Protein AF-A0A914KIG4-F1 (afdb_monomer_lite)

Organism: Meloidogyne incognita (NCBI:txid6306)

Sequence (371 aa):
MRTQLSLLLRLSSNTIESEQKLKYYAELLDKANFLVVSADNKLEYQDFVCEFIKIWAEYFNQHRGNTQEKKCFTFIEHLYSKLTEWIEGHSDSPLILLFANISKNFEKIPIDLDDQFSLGIAESCINAYFKKTNSISHNWNEISKCVQLSKHQADFLFVVPNPRFLVLYGYLEQNKFRTEETALLARLKRLSHFLLNIKPKSVTKSEPSFILCVREWQRICISLFTLPNPSLVLFYNYFDEYISWLHRVYTEESVSGGILSLVTNRLARRQLFSTRLKLITNIIHLFISQNLTSSNNKQLPRIQRGQHVFNNKLISFRELQNNKAYSEFNFVFAEAEQYFVNSSNFCLTDADSLYQLLIEKLYPEENCLKK

pLDDT: mean 85.42, std 12.02, range [42.12, 98.31]

InterPro domains:
  IPR059021 Epg5-like, C-terminal TPR repeats [PF26106] (121-370)

Foldseek 3Di:
DLVLLVVLLPDDDDPVSLVVSLVSLLVVVVVLQVVLVPDPDNVVCLVVLLSLQVSLQVQLVVCPPHPCNVVSLVSVVSSLVSLLVSLQVCLVGPVLLSLLQLCSSCVPHPPVNSQPRSLVSNLSSLQSPLVDPPQPPDDLLSSLVSNDDDPVNLVSQLPDLQHSLQSNLSPLSVCVVPLDPVSLLVVLVSLLVSLLPRFLVNCVVPVLSNLSSLLSNLVSLLSLLVDPDHPLVSSCVSVVSSLVVLVCLLVVPDSPPDPVVVVVCVVVVDRSHDLLSSVLSVLLSLLQVQQDDDPPDSDRTFPDAQDDGPRQCLVVLVVVLPDPSCVVVNVLSVVSNCCRVVVSRDHSNCSSVNSLSSSCSSCVVRSNSND

Structure (mmCIF, N/CA/C/O backbone):
data_AF-A0A914KIG4-F1
#
_entry.id   AF-A0A914KIG4-F1
#
loop_
_atom_site.group_PDB
_atom_site.id
_atom_site.type_symbol
_atom_site.label_atom_id
_atom_site.label_alt_id
_atom_site.label_comp_id
_atom_site.label_asym_id
_atom_site.label_entity_id
_atom_site.label_seq_id
_atom_site.pdbx_PDB_ins_code
_atom_site.Cartn_x
_atom_site.Cartn_y
_atom_site.Cartn_z
_atom_site.occupancy
_atom_site.B_iso_or_equiv
_atom_site.auth_seq_id
_atom_site.auth_comp_id
_atom_site.auth_asym_id
_atom_site.auth_atom_id
_atom_site.pdbx_PDB_model_num
ATOM 1 N N . MET A 1 1 ? -29.454 -2.567 19.479 1.00 72.88 1 MET A N 1
ATOM 2 C CA . MET A 1 1 ? -28.007 -2.287 19.608 1.00 72.88 1 MET A CA 1
ATOM 3 C C . MET A 1 1 ? -27.699 -1.009 20.379 1.00 72.88 1 MET A C 1
ATOM 5 O O . MET A 1 1 ? -27.050 -1.128 21.404 1.00 72.88 1 MET A O 1
ATOM 9 N N . ARG A 1 2 ? -28.195 0.176 19.982 1.00 72.50 2 ARG A N 1
ATOM 10 C CA . ARG A 1 2 ? -27.977 1.440 20.729 1.00 72.50 2 ARG A CA 1
ATOM 11 C C . ARG A 1 2 ? -28.192 1.327 22.238 1.00 72.50 2 ARG A C 1
ATOM 13 O O . ARG A 1 2 ? -27.332 1.724 23.007 1.00 72.50 2 ARG A O 1
ATOM 20 N N . THR A 1 3 ? -29.291 0.707 22.667 1.00 75.19 3 THR A N 1
ATOM 21 C CA . THR A 1 3 ? -29.566 0.486 24.094 1.00 75.19 3 THR A CA 1
ATOM 22 C C . THR A 1 3 ? -28.494 -0.377 24.766 1.00 75.19 3 THR A C 1
ATOM 24 O O . THR A 1 3 ? -28.032 -0.036 25.846 1.00 75.19 3 THR A O 1
ATOM 27 N N . GLN A 1 4 ? -28.039 -1.452 24.118 1.00 77.31 4 GLN A N 1
ATOM 28 C CA . GLN A 1 4 ? -26.989 -2.335 24.645 1.00 77.31 4 GLN A CA 1
ATOM 29 C C . GLN A 1 4 ? -25.635 -1.623 24.729 1.00 77.31 4 GLN A C 1
ATOM 31 O O . GLN A 1 4 ? -24.968 -1.689 25.755 1.00 77.31 4 GLN A O 1
ATOM 36 N N . LEU A 1 5 ? -25.275 -0.869 23.691 1.00 77.38 5 LEU A N 1
ATOM 37 C CA . LEU A 1 5 ? -24.086 -0.022 23.690 1.00 77.38 5 LEU A CA 1
ATOM 38 C C . LEU A 1 5 ? -24.177 1.045 24.797 1.00 77.38 5 LEU A C 1
ATOM 40 O O . LEU A 1 5 ? -23.257 1.192 25.590 1.00 77.38 5 LEU A O 1
ATOM 44 N N . SER A 1 6 ? -25.319 1.712 24.970 1.00 74.25 6 SER A N 1
ATOM 45 C CA . SER A 1 6 ? -25.490 2.691 26.053 1.00 74.25 6 SER A CA 1
ATOM 46 C C . SER A 1 6 ? -25.370 2.076 27.457 1.00 74.25 6 SER A C 1
ATOM 48 O O . SER A 1 6 ? -24.900 2.740 28.378 1.00 74.25 6 SER A O 1
ATOM 50 N N . LEU A 1 7 ? -25.750 0.802 27.632 1.00 71.50 7 LEU A N 1
ATOM 51 C CA . LEU A 1 7 ? -25.577 0.077 28.896 1.00 71.50 7 LEU A CA 1
ATOM 52 C C . LEU A 1 7 ? -24.100 -0.200 29.198 1.00 71.50 7 LEU A C 1
ATOM 54 O O . LEU A 1 7 ? -23.708 -0.136 30.361 1.00 71.50 7 LEU A O 1
ATOM 58 N N . LEU A 1 8 ? -23.272 -0.418 28.169 1.00 75.75 8 LEU A N 1
ATOM 59 C CA . LEU A 1 8 ? -21.822 -0.573 28.318 1.00 75.75 8 LEU A CA 1
ATOM 60 C C . LEU A 1 8 ? -21.182 0.661 28.979 1.00 75.75 8 LEU A C 1
ATOM 62 O O . LEU A 1 8 ? -20.288 0.509 29.812 1.00 75.75 8 LEU A O 1
ATOM 66 N N . LEU A 1 9 ? -21.671 1.870 28.678 1.00 69.75 9 LEU A N 1
ATOM 67 C CA . LEU A 1 9 ? -21.156 3.116 29.266 1.00 69.75 9 LEU A CA 1
ATOM 68 C C . LEU A 1 9 ? -21.681 3.421 30.677 1.00 69.75 9 LEU A C 1
ATOM 70 O O . LEU A 1 9 ? -21.078 4.228 31.378 1.00 69.75 9 LEU A O 1
ATOM 74 N N . ARG A 1 10 ? -22.791 2.806 31.109 1.00 66.94 10 ARG A N 1
ATOM 75 C CA . ARG A 1 10 ? -23.469 3.144 32.379 1.00 66.94 10 ARG A CA 1
ATOM 76 C C . ARG A 1 10 ? -22.900 2.454 33.621 1.00 66.94 10 ARG A C 1
ATOM 78 O O . ARG A 1 10 ? -23.219 2.870 34.729 1.00 66.94 10 ARG A O 1
ATOM 85 N N . LEU A 1 11 ? -22.095 1.406 33.464 1.00 51.78 11 LEU A N 1
ATOM 86 C CA . LEU A 1 11 ? -21.503 0.676 34.594 1.00 51.78 11 LEU A CA 1
ATOM 87 C C . LEU A 1 11 ? -20.299 1.457 35.167 1.00 51.78 11 LEU A C 1
ATOM 89 O O . LEU A 1 11 ? -19.653 2.202 34.433 1.00 51.78 11 LEU A O 1
ATOM 93 N N . SER A 1 12 ? -20.004 1.347 36.464 1.00 52.78 12 SER A N 1
ATOM 94 C CA . SER A 1 12 ? -1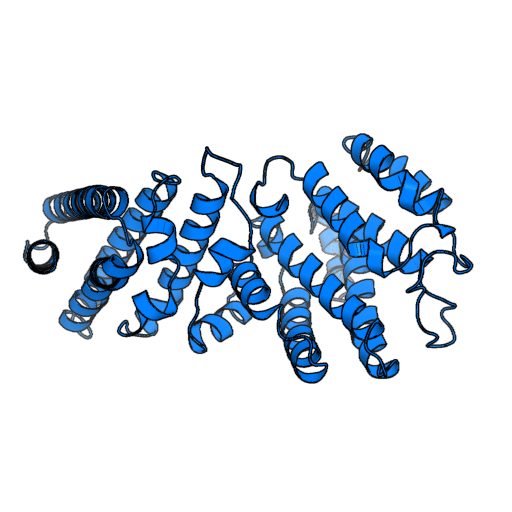9.025 2.189 37.178 1.00 52.78 12 SER A CA 1
ATOM 95 C C . SER A 1 12 ? -17.543 1.912 36.832 1.00 52.78 12 SER A C 1
ATOM 97 O O . SER A 1 12 ? -17.216 1.187 35.888 1.00 52.78 12 SER A O 1
ATOM 99 N N . SER A 1 13 ? -16.638 2.638 37.502 1.00 53.19 13 SER A N 1
ATOM 100 C CA . SER A 1 13 ? -15.233 2.882 37.139 1.00 53.19 13 SER A CA 1
ATOM 101 C C . SER A 1 13 ? -14.202 1.978 37.836 1.00 53.19 13 SER A C 1
ATOM 103 O O . SER A 1 13 ? -13.051 2.397 37.996 1.00 53.19 13 SER A O 1
ATOM 105 N N . ASN A 1 14 ? -14.576 0.778 38.287 1.00 56.28 14 ASN A N 1
ATOM 106 C CA . ASN A 1 14 ? -13.614 -0.157 38.887 1.00 56.28 14 ASN A CA 1
ATOM 107 C C . ASN A 1 14 ? -12.957 -1.046 37.811 1.00 56.28 14 ASN A C 1
ATOM 109 O O . ASN A 1 14 ? -13.555 -1.345 36.782 1.00 56.28 14 ASN A O 1
ATOM 113 N N . THR A 1 15 ? -11.714 -1.488 38.027 1.00 55.59 15 THR A N 1
ATOM 114 C CA . THR A 1 15 ? -10.928 -2.273 37.045 1.00 55.59 15 THR A CA 1
ATOM 115 C C . THR A 1 15 ? -11.610 -3.574 36.614 1.00 55.59 15 THR A C 1
ATOM 117 O O . THR A 1 15 ? -11.624 -3.887 35.427 1.00 55.59 15 THR A O 1
ATOM 120 N N . ILE A 1 16 ? -12.243 -4.279 37.555 1.00 55.78 16 ILE A N 1
ATOM 121 C CA . ILE A 1 16 ? -13.019 -5.504 37.293 1.00 55.78 16 ILE A CA 1
ATOM 122 C C . ILE A 1 16 ? -14.227 -5.216 36.378 1.00 55.78 16 ILE A C 1
ATOM 124 O O . ILE A 1 16 ? -14.582 -6.033 35.532 1.00 55.78 16 ILE A O 1
ATOM 128 N N . GLU A 1 17 ? -14.832 -4.029 36.484 1.00 68.31 17 GLU A N 1
ATOM 129 C CA . GLU A 1 17 ? -15.963 -3.616 35.641 1.00 68.31 17 GLU A CA 1
ATOM 130 C C . GLU A 1 17 ? -15.503 -3.222 34.230 1.00 68.31 17 GLU A C 1
ATOM 132 O O . GLU A 1 17 ? -16.221 -3.451 33.258 1.00 68.31 17 GLU A O 1
ATOM 137 N N . SER A 1 18 ? -14.286 -2.686 34.088 1.00 74.44 18 SER A N 1
ATOM 138 C CA . SER A 1 18 ? -13.694 -2.376 32.782 1.00 74.44 18 SER A CA 1
ATOM 139 C C . SER A 1 18 ? -13.460 -3.632 31.940 1.00 74.44 18 SER A C 1
ATOM 141 O O . SER A 1 18 ? -13.830 -3.646 30.770 1.00 74.44 18 SER A O 1
ATOM 143 N N . GLU A 1 19 ? -12.920 -4.711 32.513 1.00 81.50 19 GLU A N 1
ATOM 144 C CA . GLU A 1 19 ? -12.740 -5.976 31.780 1.00 81.50 19 GLU A CA 1
ATOM 145 C C . GLU A 1 19 ? -14.076 -6.594 31.352 1.00 81.50 19 GLU A C 1
ATOM 147 O O . GLU A 1 19 ? -14.221 -7.047 30.214 1.00 81.50 19 GLU A O 1
ATOM 152 N N . GLN A 1 20 ? -15.085 -6.555 32.227 1.00 83.69 20 GLN A N 1
ATOM 153 C CA . GLN A 1 20 ? -16.432 -7.025 31.898 1.00 83.69 20 GLN A CA 1
ATOM 154 C C . GLN A 1 20 ? -17.062 -6.213 30.760 1.00 83.69 20 GLN A C 1
ATOM 156 O O . GLN A 1 20 ? -17.662 -6.797 29.858 1.00 83.69 20 GLN A O 1
ATOM 161 N N . LYS A 1 21 ? -16.879 -4.885 30.742 1.00 84.62 21 LYS A N 1
ATOM 162 C CA . LYS A 1 21 ? -17.325 -4.026 29.631 1.00 84.62 21 LYS A CA 1
ATOM 163 C C . LYS A 1 21 ? -16.637 -4.378 28.317 1.00 84.62 21 LYS A C 1
ATOM 165 O O . LYS A 1 21 ? -17.305 -4.445 27.290 1.00 84.62 21 LYS A O 1
ATOM 170 N N . LEU A 1 22 ? -15.325 -4.618 28.340 1.00 88.69 22 LEU A N 1
ATOM 171 C CA . LEU A 1 22 ? -14.566 -5.011 27.149 1.00 88.69 22 LEU A CA 1
ATOM 172 C C . LEU A 1 22 ? -15.013 -6.379 26.619 1.00 88.69 22 LEU A C 1
ATOM 174 O O . LEU A 1 22 ? -15.147 -6.555 25.410 1.00 88.69 22 LEU A O 1
ATOM 178 N N . LYS A 1 23 ? -15.303 -7.333 27.511 1.00 89.00 23 LYS A N 1
ATOM 179 C CA . LYS A 1 23 ? -15.881 -8.627 27.126 1.00 89.00 23 LYS A CA 1
ATOM 180 C C . LYS A 1 23 ? -17.268 -8.455 26.507 1.00 89.00 23 LYS A C 1
ATOM 182 O O . LYS A 1 23 ? -17.531 -8.997 25.440 1.00 89.00 23 LYS A O 1
ATOM 187 N N . TYR A 1 24 ? -18.126 -7.648 27.129 1.00 89.06 24 TYR A N 1
ATOM 188 C CA . TYR A 1 24 ? -19.457 -7.357 26.602 1.00 89.06 24 TYR A CA 1
ATOM 189 C C . TYR A 1 24 ? -19.403 -6.659 25.234 1.00 89.06 24 TYR A C 1
ATOM 191 O O . TYR A 1 24 ? -20.205 -6.964 24.356 1.00 89.06 24 TYR A O 1
ATOM 199 N N . TYR A 1 25 ? -18.432 -5.766 25.016 1.00 91.19 25 TYR A N 1
ATOM 200 C CA . TYR A 1 25 ? -18.186 -5.146 23.712 1.00 91.19 25 TYR A CA 1
ATOM 201 C C . TYR A 1 25 ? -17.903 -6.191 22.625 1.00 91.19 25 TYR A C 1
ATOM 203 O O . TYR A 1 25 ? -18.531 -6.158 21.568 1.00 91.19 25 TYR A O 1
ATOM 211 N N . ALA A 1 26 ? -17.013 -7.148 22.904 1.00 92.12 26 ALA A N 1
ATOM 212 C CA . ALA A 1 26 ? -16.704 -8.241 21.984 1.00 92.12 26 ALA A CA 1
ATOM 213 C C . ALA A 1 26 ? -17.934 -9.126 21.707 1.00 92.12 26 ALA A C 1
ATOM 215 O O . ALA A 1 26 ? -18.239 -9.409 20.553 1.00 92.12 26 ALA A O 1
ATOM 216 N N . GLU A 1 27 ? -18.720 -9.463 22.735 1.00 92.12 27 GLU A N 1
ATOM 217 C CA . GLU A 1 27 ? -19.971 -10.218 22.562 1.00 92.12 27 GLU A CA 1
ATOM 218 C C . GLU A 1 27 ? -20.997 -9.474 21.686 1.00 92.12 27 GLU A C 1
ATOM 220 O O . GLU A 1 27 ? -21.787 -10.094 20.969 1.00 92.12 27 GLU A O 1
ATOM 225 N N . LEU A 1 28 ? -21.026 -8.137 21.743 1.00 91.75 28 LEU A N 1
ATOM 226 C CA . LEU A 1 28 ? -21.862 -7.334 20.852 1.00 91.75 28 LEU A CA 1
ATOM 227 C C . LEU A 1 28 ? -21.353 -7.369 19.408 1.00 91.75 28 LEU A C 1
ATOM 229 O O . LEU A 1 28 ? -22.188 -7.426 18.503 1.00 91.75 28 LEU A O 1
ATOM 233 N N . LEU A 1 29 ? -20.034 -7.376 19.186 1.00 93.94 29 LEU A N 1
ATOM 234 C CA . LEU A 1 29 ? -19.439 -7.553 17.855 1.00 93.94 29 LEU A CA 1
ATOM 235 C C . LEU A 1 29 ? -19.777 -8.932 17.266 1.00 93.94 29 LEU A C 1
ATOM 237 O O . LEU A 1 29 ? -20.158 -9.020 16.100 1.00 93.94 29 LEU A O 1
ATOM 241 N N . ASP A 1 30 ? -19.758 -9.994 18.072 1.00 93.62 30 ASP A N 1
ATOM 242 C CA . ASP A 1 30 ? -20.150 -11.338 17.623 1.00 93.62 30 ASP A CA 1
ATOM 243 C C . ASP A 1 30 ? -21.629 -11.402 17.224 1.00 93.62 30 ASP A C 1
ATOM 245 O O . ASP A 1 30 ? -21.987 -11.927 16.165 1.00 93.62 30 ASP A O 1
ATOM 249 N N . LYS A 1 31 ? -22.508 -10.801 18.036 1.00 91.31 31 LYS A N 1
ATOM 250 C CA . LYS A 1 31 ? -23.942 -10.686 17.717 1.00 91.31 31 LYS A CA 1
ATOM 251 C C . LYS A 1 31 ? -24.172 -9.865 16.453 1.00 91.31 31 LYS A C 1
ATOM 253 O O . LYS A 1 31 ? -25.006 -10.227 15.627 1.00 91.31 31 LYS A O 1
ATOM 258 N N . ALA A 1 32 ? -23.438 -8.766 16.300 1.00 91.12 32 ALA A N 1
ATOM 259 C CA . ALA A 1 32 ? -23.443 -7.950 15.096 1.00 91.12 32 ALA A CA 1
ATOM 260 C C . ALA A 1 32 ? -23.049 -8.769 13.865 1.00 91.12 32 ALA A C 1
ATOM 262 O O . ALA A 1 32 ? -23.746 -8.734 12.853 1.00 91.12 32 ALA A O 1
ATOM 263 N N . ASN A 1 33 ? -21.974 -9.547 13.973 1.00 92.75 33 ASN A N 1
ATOM 264 C CA . ASN A 1 33 ? -21.487 -10.380 12.888 1.00 92.75 33 ASN A CA 1
ATOM 265 C C . ASN A 1 33 ? -22.532 -11.415 12.474 1.00 92.75 33 ASN A C 1
ATOM 267 O O . ASN A 1 33 ? -22.845 -11.523 11.293 1.00 92.75 33 ASN A O 1
ATOM 271 N N . PHE A 1 34 ? -23.131 -12.108 13.443 1.00 91.06 34 PHE A N 1
ATOM 272 C CA . PHE A 1 34 ? -24.188 -13.083 13.188 1.00 91.06 34 PHE A CA 1
ATOM 273 C C . PHE A 1 34 ? -25.366 -12.486 12.398 1.00 91.06 34 PHE A C 1
ATOM 275 O O . PHE A 1 34 ? -25.849 -13.093 11.439 1.00 91.06 34 PHE A O 1
ATOM 282 N N . LEU A 1 35 ? -25.795 -11.271 12.757 1.00 89.38 35 LEU A N 1
ATOM 283 C CA . LEU A 1 35 ? -26.874 -10.571 12.057 1.00 89.38 35 LEU A CA 1
ATOM 284 C C . LEU A 1 35 ? -26.491 -10.212 10.616 1.00 89.38 35 LEU A C 1
ATOM 286 O O . LEU A 1 35 ? -27.280 -10.451 9.708 1.00 89.38 35 LEU A O 1
ATOM 290 N N . VAL A 1 36 ? -25.286 -9.678 10.393 1.00 90.56 36 VAL A N 1
ATOM 291 C CA . VAL A 1 36 ? -24.843 -9.251 9.052 1.00 90.56 36 VAL A CA 1
ATOM 292 C C . VAL A 1 36 ? -24.522 -10.433 8.141 1.00 90.56 36 VAL A C 1
ATOM 294 O O . VAL A 1 36 ? -24.770 -10.367 6.939 1.00 90.56 36 VAL A O 1
ATOM 297 N N . VAL A 1 37 ? -23.999 -11.532 8.689 1.00 89.94 37 VAL A N 1
ATOM 298 C CA . VAL A 1 37 ? -23.795 -12.783 7.941 1.00 89.94 37 VAL A CA 1
ATOM 299 C C . VAL A 1 37 ? -25.122 -13.318 7.407 1.00 89.94 37 VAL A C 1
ATOM 301 O O . VAL A 1 37 ? -25.172 -13.782 6.271 1.00 89.94 37 VAL A O 1
ATOM 304 N N . SER A 1 38 ? -26.188 -13.200 8.198 1.00 87.62 38 SER A N 1
ATOM 305 C CA . SER A 1 38 ? -27.524 -13.696 7.854 1.00 87.62 38 SER A CA 1
ATOM 306 C C . SER A 1 38 ? -28.318 -12.753 6.939 1.00 87.62 38 SER A C 1
ATOM 308 O O . SER A 1 38 ? -29.441 -13.080 6.568 1.00 87.62 38 SER A O 1
ATOM 310 N N . ALA A 1 39 ? -27.775 -11.580 6.605 1.00 88.25 39 ALA A N 1
ATOM 311 C CA . ALA A 1 39 ? -28.477 -10.557 5.843 1.00 88.25 39 ALA A CA 1
ATOM 312 C C . ALA A 1 39 ? -28.242 -10.664 4.330 1.00 88.25 39 ALA A C 1
ATOM 314 O O . ALA A 1 39 ? -27.099 -10.780 3.864 1.00 88.25 39 ALA A O 1
ATOM 315 N N . ASP A 1 40 ? -29.325 -10.492 3.569 1.00 84.38 40 ASP A N 1
ATOM 316 C CA . ASP A 1 40 ? -29.290 -10.413 2.106 1.00 84.38 40 ASP A CA 1
ATOM 317 C C . ASP A 1 40 ? -28.540 -9.156 1.636 1.00 84.38 40 ASP A C 1
ATOM 319 O O . ASP A 1 40 ? -27.631 -9.235 0.805 1.00 84.38 40 ASP A O 1
ATOM 323 N N . ASN A 1 41 ? -28.845 -7.996 2.231 1.00 86.06 41 ASN A N 1
ATOM 324 C CA . ASN A 1 41 ? -28.179 -6.727 1.944 1.00 86.06 41 ASN A CA 1
ATOM 325 C C . ASN A 1 41 ? -27.329 -6.241 3.127 1.00 86.06 41 ASN A C 1
ATOM 327 O O . ASN A 1 41 ? -27.796 -5.569 4.045 1.00 86.06 41 ASN A O 1
ATOM 331 N N . LYS A 1 42 ? -26.028 -6.529 3.073 1.00 86.75 42 LYS A N 1
ATOM 332 C CA . LYS A 1 42 ? -25.071 -6.176 4.136 1.00 86.75 42 LYS A CA 1
ATOM 333 C C . LYS A 1 42 ? -24.925 -4.663 4.342 1.00 86.75 42 LYS A C 1
ATOM 335 O O . LYS A 1 42 ? -24.625 -4.233 5.452 1.00 86.75 42 LYS A O 1
ATOM 340 N N . LEU A 1 43 ? -25.143 -3.850 3.304 1.00 83.25 43 LEU A N 1
ATOM 341 C CA . LEU A 1 43 ? -24.958 -2.394 3.371 1.00 83.25 43 LEU A CA 1
ATOM 342 C C . LEU A 1 43 ? -25.994 -1.698 4.264 1.00 83.25 43 LEU A C 1
ATOM 344 O O . LEU A 1 43 ? -25.705 -0.632 4.808 1.00 83.25 43 LEU A O 1
ATOM 348 N N . GLU A 1 44 ? -27.161 -2.309 4.483 1.00 85.38 44 GLU A N 1
ATOM 349 C CA . GLU A 1 44 ? -28.186 -1.794 5.408 1.00 85.38 44 GLU A CA 1
ATOM 350 C C . GLU A 1 44 ? -27.688 -1.745 6.859 1.00 85.38 44 GLU A C 1
ATOM 352 O O . GLU A 1 44 ? -28.162 -0.947 7.667 1.00 85.38 44 GLU A O 1
ATOM 357 N N . TYR A 1 45 ? -26.658 -2.529 7.179 1.00 87.81 45 TYR A N 1
ATOM 358 C CA . TYR A 1 45 ? -26.045 -2.583 8.502 1.00 87.81 45 TYR A CA 1
ATOM 359 C C . TYR A 1 45 ? -24.878 -1.602 8.662 1.00 87.81 45 TYR A C 1
ATOM 361 O O . TYR A 1 45 ? -24.201 -1.606 9.691 1.00 87.81 45 TYR A O 1
ATOM 369 N N . GLN A 1 46 ? -24.636 -0.718 7.690 1.00 88.44 46 GLN A N 1
ATOM 370 C CA . GLN A 1 46 ? -23.582 0.287 7.816 1.00 88.44 46 GLN A CA 1
ATOM 371 C C . GLN A 1 46 ? -23.831 1.220 9.006 1.00 88.44 46 GLN A C 1
ATOM 373 O O . GLN A 1 46 ? -22.922 1.473 9.791 1.00 88.44 46 GLN A O 1
ATOM 378 N N . ASP A 1 47 ? -25.064 1.701 9.177 1.00 85.25 47 ASP A N 1
ATOM 379 C CA . ASP A 1 47 ? -25.400 2.609 10.281 1.00 85.25 47 ASP A CA 1
ATOM 380 C C . ASP A 1 47 ? -25.224 1.930 11.639 1.00 85.25 47 ASP A C 1
ATOM 382 O O . ASP A 1 47 ? -24.847 2.574 12.615 1.00 85.25 47 ASP A O 1
ATOM 386 N N . PHE A 1 48 ? -25.447 0.619 11.680 1.00 83.62 48 PHE A N 1
ATOM 387 C CA . PHE A 1 48 ? -25.269 -0.220 12.853 1.00 83.62 48 PHE A CA 1
ATOM 388 C C . PHE A 1 48 ? -23.794 -0.357 13.248 1.00 83.62 48 PHE A C 1
ATOM 390 O O . PHE A 1 48 ? -23.470 -0.241 14.428 1.00 83.62 48 PHE A O 1
ATOM 397 N N . VAL A 1 49 ? -22.894 -0.498 12.273 1.00 87.31 49 VAL A N 1
ATOM 398 C CA . VAL A 1 49 ? -21.441 -0.461 12.495 1.00 87.31 49 VAL A CA 1
ATOM 399 C C . VAL A 1 49 ? -20.984 0.908 13.000 1.00 87.31 49 VAL A C 1
ATOM 401 O O . VAL A 1 49 ? -20.178 0.980 13.928 1.00 87.31 49 VAL A O 1
ATOM 404 N N . CYS A 1 50 ? -21.558 1.999 12.483 1.00 88.44 50 CYS A N 1
ATOM 405 C CA . CYS A 1 50 ? -21.239 3.338 12.973 1.00 88.44 50 CYS A CA 1
ATOM 406 C C . CYS A 1 50 ? -21.555 3.511 14.470 1.00 88.44 50 CYS A C 1
ATOM 408 O O . CYS A 1 50 ? -20.869 4.269 15.149 1.00 88.44 50 CYS A O 1
ATOM 410 N N . GLU A 1 51 ? -22.568 2.828 15.016 1.00 88.25 51 GLU A N 1
ATOM 411 C CA . GLU A 1 51 ? -22.913 2.938 16.442 1.00 88.25 51 GLU A CA 1
ATOM 412 C C . GLU A 1 51 ? -21.813 2.399 17.372 1.00 88.25 51 GLU A C 1
ATOM 414 O O . GLU A 1 51 ? -21.617 2.957 18.452 1.00 88.25 51 GLU A O 1
ATOM 419 N N . PHE A 1 52 ? -21.050 1.382 16.950 1.00 89.06 52 PHE A N 1
ATOM 420 C CA . PHE A 1 52 ? -19.918 0.855 17.728 1.00 89.06 52 PHE A CA 1
ATOM 421 C C . PHE A 1 52 ? -18.796 1.876 17.928 1.00 89.06 52 PHE A C 1
ATOM 423 O O . PHE A 1 52 ? -18.064 1.781 18.908 1.00 89.06 52 PHE A O 1
ATOM 430 N N . ILE A 1 53 ? -18.672 2.847 17.018 1.00 88.62 53 ILE A N 1
ATOM 431 C CA . ILE A 1 53 ? -17.629 3.879 17.050 1.00 88.62 53 ILE A CA 1
ATOM 432 C C . ILE A 1 53 ? -18.185 5.195 17.611 1.00 88.62 53 ILE A C 1
ATOM 434 O O . ILE A 1 53 ? -17.522 5.851 18.412 1.00 88.62 53 ILE A O 1
ATOM 438 N N . LYS A 1 54 ? -19.435 5.563 17.290 1.00 87.19 54 LYS A N 1
ATOM 439 C CA . LYS A 1 54 ? -20.101 6.766 17.836 1.00 87.19 54 LYS A CA 1
ATOM 440 C C . LYS A 1 54 ? -20.112 6.800 19.358 1.00 87.19 54 LYS A C 1
ATOM 442 O O . LYS A 1 54 ? -19.917 7.863 19.943 1.00 87.19 54 LYS A O 1
ATOM 447 N N . ILE A 1 55 ? -20.280 5.643 19.994 1.00 86.62 55 ILE A N 1
ATOM 448 C CA . ILE A 1 55 ? -20.244 5.520 21.451 1.00 86.62 55 ILE A CA 1
ATOM 449 C C . ILE A 1 55 ? -18.921 6.011 22.061 1.00 86.62 55 ILE A C 1
ATOM 451 O O . ILE A 1 55 ? -18.914 6.513 23.184 1.00 86.62 55 ILE A O 1
ATOM 455 N N . TRP A 1 56 ? -17.806 5.932 21.324 1.00 87.81 56 TRP A N 1
ATOM 456 C CA . TRP A 1 56 ? -16.519 6.457 21.779 1.00 87.81 56 TRP A CA 1
ATOM 457 C C . TRP A 1 56 ? -16.552 7.979 21.861 1.00 87.81 56 TRP A C 1
ATOM 459 O O . TRP A 1 56 ? -16.115 8.541 22.861 1.00 87.81 56 TRP A O 1
ATOM 469 N N . ALA A 1 57 ? -17.125 8.651 20.858 1.00 83.94 57 ALA A N 1
ATOM 470 C CA . ALA A 1 57 ? -17.301 10.101 20.892 1.00 83.94 57 ALA A CA 1
ATOM 471 C C . ALA A 1 57 ? -18.304 10.540 21.959 1.00 83.94 57 ALA A C 1
ATOM 473 O O . ALA A 1 57 ? -18.065 11.541 22.628 1.00 83.94 57 ALA A O 1
ATOM 474 N N . GLU A 1 58 ? -19.405 9.811 22.150 1.00 84.88 58 GLU A N 1
ATOM 475 C CA . GLU A 1 58 ? -20.361 10.101 23.226 1.00 84.88 58 GLU A CA 1
ATOM 476 C C . GLU A 1 58 ? -19.684 10.023 24.598 1.00 84.88 58 GLU A C 1
ATOM 478 O O . GLU A 1 58 ? -19.813 10.947 25.401 1.00 84.88 58 GLU A O 1
ATOM 483 N N . TYR A 1 59 ? -18.902 8.967 24.837 1.00 82.88 59 TYR A N 1
ATOM 484 C CA . TYR A 1 59 ? -18.153 8.794 26.078 1.00 82.88 59 TYR A CA 1
ATOM 485 C C . TYR A 1 59 ? -17.051 9.850 26.247 1.00 82.88 59 TYR A C 1
ATOM 487 O O . TYR A 1 59 ? -16.910 10.445 27.315 1.00 82.88 59 TYR A O 1
ATOM 495 N N . PHE A 1 60 ? -16.308 10.156 25.181 1.00 84.06 60 PHE A N 1
ATOM 496 C CA . PHE A 1 60 ? -15.285 11.199 25.191 1.00 84.06 60 PHE A CA 1
ATOM 497 C C . PHE A 1 60 ? -15.876 12.574 25.517 1.00 84.06 60 PHE A C 1
ATOM 499 O O . PHE A 1 60 ? -15.413 13.248 26.436 1.00 84.06 60 PHE A O 1
ATOM 506 N N . ASN A 1 61 ? -16.948 12.967 24.827 1.00 83.38 61 ASN A N 1
ATOM 507 C CA . ASN A 1 61 ? -17.586 14.272 25.000 1.00 83.38 61 ASN A CA 1
ATOM 508 C C . ASN A 1 61 ? -18.193 14.459 26.399 1.00 83.38 61 ASN A C 1
ATOM 510 O O . ASN A 1 61 ? -18.175 15.574 26.913 1.00 83.38 61 ASN A O 1
ATOM 514 N N . GLN A 1 62 ? -18.684 13.393 27.041 1.00 82.69 62 GLN A N 1
ATOM 515 C CA . GLN A 1 62 ? -19.194 13.446 28.421 1.00 82.69 62 GLN A CA 1
ATOM 516 C C . GLN A 1 62 ? -18.102 13.732 29.464 1.00 82.69 62 GLN A C 1
ATOM 518 O O . GLN A 1 62 ? -18.394 14.265 30.535 1.00 82.69 62 GLN A O 1
ATOM 523 N N . HIS A 1 63 ? -16.850 13.378 29.168 1.00 80.06 63 HIS A N 1
ATOM 524 C CA . HIS A 1 63 ? -15.733 13.457 30.113 1.00 80.06 63 HIS A CA 1
ATOM 525 C C . HIS A 1 63 ? -14.641 14.466 29.714 1.00 80.06 63 HIS A C 1
ATOM 527 O O . HIS A 1 63 ? -13.663 14.617 30.452 1.00 80.06 63 HIS A O 1
ATOM 533 N N . ARG A 1 64 ? -14.803 15.169 28.586 1.00 79.31 64 ARG A N 1
ATOM 534 C CA . ARG A 1 64 ? -13.861 16.177 28.079 1.00 79.31 64 ARG A CA 1
ATOM 535 C C . ARG A 1 64 ? -13.739 17.362 29.044 1.00 79.31 64 ARG A C 1
ATOM 537 O O . ARG A 1 64 ? -14.751 17.883 29.504 1.00 79.31 64 ARG A O 1
ATOM 544 N N . GLY A 1 65 ? -12.514 17.805 29.335 1.00 76.94 65 GLY A N 1
ATOM 545 C CA . GLY A 1 65 ? -12.249 18.944 30.223 1.00 76.94 65 GLY A CA 1
ATOM 546 C C . GLY A 1 65 ? -12.369 18.637 31.721 1.00 76.94 65 GLY A C 1
ATOM 547 O O . GLY A 1 65 ? -12.167 19.529 32.544 1.00 76.94 65 GLY A O 1
ATOM 548 N N . ASN A 1 66 ? -12.655 17.385 32.091 1.00 78.50 66 ASN A N 1
ATOM 549 C CA . ASN A 1 66 ? -12.729 16.936 33.481 1.00 78.50 66 ASN A CA 1
ATOM 550 C C . ASN A 1 66 ? -11.445 16.196 33.893 1.00 78.50 66 ASN A C 1
ATOM 552 O O . ASN A 1 66 ? -10.711 15.660 33.066 1.00 78.50 66 ASN A O 1
ATOM 556 N N . THR A 1 67 ? -11.212 16.038 35.201 1.00 74.12 67 THR A N 1
ATOM 557 C CA . THR A 1 67 ? -10.064 15.277 35.751 1.00 74.12 67 THR A CA 1
ATOM 558 C C . THR A 1 67 ? -10.028 13.796 35.335 1.00 74.12 67 THR A C 1
ATOM 560 O O . THR A 1 67 ? -9.029 13.110 35.556 1.00 74.12 67 THR A O 1
ATOM 563 N N . GLN A 1 68 ? -11.104 13.288 34.723 1.00 76.56 68 GLN A N 1
ATOM 564 C CA . GLN A 1 68 ? -11.232 11.916 34.227 1.00 76.56 68 GLN A CA 1
ATOM 565 C C . GLN A 1 68 ? -10.936 11.754 32.728 1.00 76.56 68 GLN A C 1
ATOM 567 O O . GLN A 1 68 ? -10.933 10.621 32.252 1.00 76.56 68 GLN A O 1
ATOM 572 N N . GLU A 1 69 ? -10.638 12.829 31.992 1.00 79.69 69 GLU A N 1
ATOM 573 C CA . GLU A 1 69 ? -10.400 12.788 30.539 1.00 79.69 69 GLU A CA 1
ATOM 574 C C . GLU A 1 69 ? -9.336 11.752 30.146 1.00 79.69 69 GLU A C 1
ATOM 576 O O . GLU A 1 69 ? -9.558 10.926 29.263 1.00 79.69 69 GLU A O 1
ATOM 581 N N . LYS A 1 70 ? -8.224 11.691 30.892 1.00 82.38 70 LYS A N 1
ATOM 582 C CA . LYS A 1 70 ? -7.166 10.696 30.662 1.00 82.38 70 LYS A CA 1
ATOM 583 C C . LYS A 1 70 ? -7.655 9.253 30.843 1.00 82.38 70 LYS A C 1
ATOM 585 O O . LYS A 1 70 ? -7.285 8.384 30.064 1.00 82.38 70 LYS A O 1
ATOM 590 N N . LYS A 1 71 ? -8.496 8.990 31.852 1.00 82.12 71 LYS A N 1
ATOM 591 C CA . LYS A 1 71 ? -9.076 7.652 32.081 1.00 82.12 71 LYS A CA 1
ATOM 592 C C . LYS A 1 71 ? -10.061 7.278 30.974 1.00 82.12 71 LYS A C 1
ATOM 594 O O . LYS A 1 71 ? -10.093 6.123 30.563 1.00 82.12 71 LYS A O 1
ATOM 599 N N . CYS A 1 72 ? -10.834 8.253 30.496 1.00 82.94 72 CYS A N 1
ATOM 600 C CA . CYS A 1 72 ? -11.750 8.082 29.376 1.00 82.94 72 CYS A CA 1
ATOM 601 C C . CYS A 1 72 ? -10.991 7.707 28.098 1.00 82.94 72 CYS A C 1
ATOM 603 O O . CYS A 1 72 ? -11.305 6.690 27.481 1.00 82.94 72 CYS A O 1
ATOM 605 N N . PHE A 1 73 ? -9.936 8.455 27.767 1.00 84.25 73 PHE A N 1
ATOM 606 C CA . PHE A 1 73 ? -9.091 8.161 26.613 1.00 84.25 73 PHE A CA 1
ATOM 607 C C . PHE A 1 73 ? -8.496 6.749 26.690 1.00 84.25 73 PHE A C 1
ATOM 609 O O . PHE A 1 73 ? -8.663 5.972 25.758 1.00 84.25 73 PHE A O 1
ATOM 616 N N . THR A 1 74 ? -7.927 6.359 27.838 1.00 87.12 74 THR A N 1
ATOM 617 C CA . THR A 1 74 ? -7.401 4.998 28.041 1.00 87.12 74 THR A CA 1
ATOM 618 C C . THR A 1 74 ? -8.467 3.910 27.890 1.00 87.12 74 THR A C 1
ATOM 620 O O . THR A 1 74 ? -8.193 2.835 27.362 1.00 87.12 74 THR A O 1
ATOM 623 N N . PHE A 1 75 ? -9.706 4.155 28.320 1.00 86.44 75 PHE A N 1
ATOM 624 C CA . PHE A 1 75 ? -10.788 3.199 28.089 1.00 86.44 75 PHE A CA 1
ATOM 625 C C . PHE A 1 75 ? -11.152 3.081 26.601 1.00 86.44 75 PHE A C 1
ATOM 627 O O . PHE A 1 75 ? -11.373 1.971 26.118 1.00 86.44 75 PHE A O 1
ATOM 634 N N . ILE A 1 76 ? -11.161 4.194 25.861 1.00 88.56 76 ILE A N 1
ATOM 635 C CA . ILE A 1 76 ? -11.376 4.186 24.407 1.00 88.56 76 ILE A CA 1
ATOM 636 C C . ILE A 1 76 ? -10.232 3.456 23.693 1.00 88.56 76 ILE A C 1
ATOM 638 O O . ILE A 1 76 ? -10.504 2.647 22.812 1.00 88.56 76 ILE A O 1
ATOM 642 N N . GLU A 1 77 ? -8.977 3.646 24.112 1.00 90.06 77 GLU A N 1
ATOM 643 C CA . GLU A 1 77 ? -7.832 2.880 23.596 1.00 90.06 77 GLU A CA 1
ATOM 644 C C . GLU A 1 77 ? -8.032 1.367 23.784 1.00 90.06 77 GLU A C 1
ATOM 646 O O . GLU A 1 77 ? -7.754 0.585 22.873 1.00 90.06 77 GLU A O 1
ATOM 651 N N . HIS A 1 78 ? -8.577 0.934 24.927 1.00 91.50 78 HIS A N 1
ATOM 652 C CA . HIS A 1 78 ? -8.902 -0.476 25.151 1.00 91.50 78 HIS A CA 1
ATOM 653 C C . HIS A 1 78 ? -10.059 -0.976 24.270 1.00 91.50 78 HIS A C 1
ATOM 655 O O . HIS A 1 78 ? -9.994 -2.102 23.773 1.00 91.50 78 HIS A O 1
ATOM 661 N N . LEU A 1 79 ? -11.103 -0.167 24.050 1.00 92.00 79 LEU A N 1
ATOM 662 C CA . LEU A 1 79 ? -12.190 -0.508 23.118 1.00 92.00 79 LEU A CA 1
ATOM 663 C C . LEU A 1 79 ? -11.677 -0.625 21.679 1.00 92.00 79 LEU A C 1
ATOM 665 O O . LEU A 1 79 ? -12.039 -1.568 20.974 1.00 92.00 79 LEU A O 1
ATOM 669 N N . TYR A 1 80 ? -10.805 0.294 21.267 1.00 93.44 80 TYR A N 1
ATOM 670 C CA . TYR A 1 80 ? -10.109 0.245 19.987 1.00 93.44 80 TYR A CA 1
ATOM 671 C C . TYR A 1 80 ? -9.280 -1.039 19.857 1.00 93.44 80 TYR A C 1
ATOM 673 O O . TYR A 1 80 ? -9.478 -1.770 18.889 1.00 93.44 80 TYR A O 1
ATOM 681 N N . SER A 1 81 ? -8.446 -1.372 20.854 1.00 94.06 81 SER A N 1
ATOM 682 C CA . SER A 1 81 ? -7.656 -2.616 20.866 1.00 94.06 81 SER A CA 1
ATOM 683 C C . SER A 1 81 ? -8.548 -3.844 20.709 1.00 94.06 81 SER A C 1
ATOM 685 O O . SER A 1 81 ? -8.270 -4.721 19.894 1.00 94.06 81 SER A O 1
ATOM 687 N N . LYS A 1 82 ? -9.674 -3.889 21.434 1.00 94.81 82 LYS A N 1
ATOM 688 C CA . LYS A 1 82 ? -10.632 -4.995 21.332 1.00 94.81 82 LYS A CA 1
ATOM 689 C C . LYS A 1 82 ? -11.295 -5.083 19.966 1.00 94.81 82 LYS A C 1
ATOM 691 O O . LYS A 1 82 ? -11.483 -6.190 19.473 1.00 94.81 82 LYS A O 1
ATOM 696 N N . LEU A 1 83 ? -11.624 -3.952 19.342 1.00 95.19 83 LEU A N 1
ATOM 697 C CA . LEU A 1 83 ? -12.155 -3.941 17.981 1.00 95.19 83 LEU A CA 1
ATOM 698 C C . LEU A 1 83 ? -11.120 -4.459 16.974 1.00 95.19 83 LEU A C 1
ATOM 700 O O . LEU A 1 83 ? -11.462 -5.287 16.134 1.00 95.19 83 LEU A O 1
ATOM 704 N N . THR A 1 84 ? -9.867 -4.008 17.056 1.00 95.06 84 THR A N 1
ATOM 705 C CA . THR A 1 84 ? -8.809 -4.455 16.137 1.00 95.06 84 THR A CA 1
ATOM 706 C C . THR A 1 84 ? -8.472 -5.933 16.327 1.00 95.06 84 THR A C 1
ATOM 708 O O . THR A 1 84 ? -8.395 -6.658 15.341 1.00 95.06 84 THR A O 1
ATOM 711 N N . GLU A 1 85 ? -8.380 -6.410 17.575 1.00 95.25 85 GLU A N 1
ATOM 712 C CA . GLU A 1 85 ? -8.221 -7.838 17.894 1.00 95.25 85 GLU A CA 1
ATOM 713 C C . GLU A 1 85 ? -9.376 -8.667 17.315 1.00 95.25 85 GLU A C 1
ATOM 715 O O . GLU A 1 85 ? -9.161 -9.726 16.723 1.00 95.25 85 GLU A O 1
ATOM 720 N N . TRP A 1 86 ? -10.611 -8.172 17.450 1.00 96.12 86 TRP A N 1
ATOM 721 C CA . TRP A 1 86 ? -11.787 -8.840 16.906 1.00 96.12 86 TRP A CA 1
ATOM 722 C C . TRP A 1 86 ? -11.743 -8.905 15.374 1.00 96.12 86 TRP A C 1
ATOM 724 O O . TRP A 1 86 ? -11.968 -9.976 14.814 1.00 96.12 86 TRP A O 1
ATOM 734 N N . ILE A 1 87 ? -11.401 -7.803 14.694 1.00 95.31 87 ILE A N 1
ATOM 735 C CA . ILE A 1 87 ? -11.253 -7.745 13.228 1.00 95.31 87 ILE A CA 1
ATOM 736 C C . ILE A 1 87 ? -10.213 -8.763 12.743 1.00 95.31 87 ILE A C 1
ATOM 738 O O . ILE A 1 87 ? -10.464 -9.494 11.786 1.00 95.31 87 ILE A O 1
ATOM 742 N N . GLU A 1 88 ? -9.063 -8.840 13.412 1.00 92.62 88 GLU A N 1
ATOM 743 C CA . GLU A 1 88 ? -7.998 -9.784 13.063 1.00 92.62 88 GLU A CA 1
ATOM 744 C C . GLU A 1 88 ? -8.415 -11.246 13.270 1.00 92.62 88 GLU A C 1
ATOM 746 O O . GLU A 1 88 ? -8.082 -12.097 12.443 1.00 92.62 88 GLU A O 1
ATOM 751 N N . GLY A 1 89 ? -9.166 -11.530 14.339 1.00 93.38 89 GLY A N 1
ATOM 752 C CA . GLY A 1 89 ? -9.686 -12.865 14.646 1.00 93.38 89 GLY A CA 1
ATOM 753 C C . GLY A 1 89 ? -10.839 -13.322 13.747 1.00 93.38 89 GLY A C 1
ATOM 754 O O . GLY A 1 89 ? -11.083 -14.520 13.635 1.00 93.38 89 GLY A O 1
ATOM 755 N N . HIS A 1 90 ? -11.523 -12.395 13.070 1.00 93.00 90 HIS A N 1
ATOM 756 C CA . HIS A 1 90 ? -12.727 -12.670 12.279 1.00 93.00 90 HIS A CA 1
ATOM 757 C C . HIS A 1 90 ? -12.552 -12.304 10.806 1.00 93.00 90 HIS A C 1
ATOM 759 O O . HIS A 1 90 ? -13.451 -11.717 10.208 1.00 93.00 90 HIS A O 1
ATOM 765 N N . SER A 1 91 ? -11.412 -12.667 10.206 1.00 90.56 91 SER A N 1
ATOM 766 C CA . SER A 1 91 ? -11.089 -12.341 8.806 1.00 90.56 91 SER A CA 1
ATOM 767 C C . SER A 1 91 ? -12.216 -12.646 7.812 1.00 90.56 91 SER A C 1
ATOM 769 O O . SER A 1 91 ? -12.457 -11.837 6.925 1.00 90.56 91 SER A O 1
ATOM 771 N N . ASP A 1 92 ? -12.976 -13.729 7.990 1.00 88.44 92 ASP A N 1
ATOM 772 C CA . ASP A 1 92 ? -14.081 -14.120 7.098 1.00 88.44 92 ASP A CA 1
ATOM 773 C C . ASP A 1 92 ? -15.389 -13.327 7.317 1.00 88.44 92 ASP A C 1
ATOM 775 O O . ASP A 1 92 ? -16.360 -13.492 6.577 1.00 88.44 92 ASP A O 1
ATOM 779 N N . SER A 1 93 ? -15.425 -12.420 8.296 1.00 90.38 93 SER A N 1
ATOM 780 C CA . SER A 1 93 ? -16.606 -11.618 8.601 1.00 90.38 93 SER A CA 1
ATOM 781 C C . SER A 1 93 ? -16.923 -10.590 7.500 1.00 90.38 93 SER A C 1
ATOM 783 O O . SER A 1 93 ? -16.042 -9.840 7.059 1.00 90.38 93 SER A O 1
ATOM 785 N N . PRO A 1 94 ? -18.202 -10.447 7.098 1.00 89.38 94 PRO A N 1
ATOM 786 C CA . PRO A 1 94 ? -18.640 -9.340 6.251 1.00 89.38 94 PRO A CA 1
ATOM 787 C C . PRO A 1 94 ? -18.557 -7.973 6.948 1.00 89.38 94 PRO A C 1
ATOM 789 O O . PRO A 1 94 ? -18.509 -6.954 6.259 1.00 89.38 94 PRO A O 1
ATOM 792 N N . LEU A 1 95 ? -18.505 -7.924 8.289 1.00 91.38 95 LEU A N 1
ATOM 793 C CA . LEU A 1 95 ? -18.394 -6.665 9.034 1.00 91.38 95 LEU A CA 1
ATOM 794 C C . LEU A 1 95 ? -17.105 -5.912 8.724 1.00 91.38 95 LEU A C 1
ATOM 796 O O . LEU A 1 95 ? -17.101 -4.687 8.793 1.00 91.38 95 LEU A O 1
ATOM 800 N N . ILE A 1 96 ? -16.033 -6.611 8.347 1.00 91.94 96 ILE A N 1
ATOM 801 C CA . ILE A 1 96 ? -14.745 -5.992 8.009 1.00 91.94 96 ILE A CA 1
ATOM 802 C C . ILE A 1 96 ? -14.908 -4.929 6.920 1.00 91.94 96 ILE A C 1
ATOM 804 O O . ILE A 1 96 ? -14.353 -3.839 7.029 1.00 91.94 96 ILE A O 1
ATOM 808 N N . LEU A 1 97 ? -15.712 -5.211 5.891 1.00 90.19 97 LEU A N 1
ATOM 809 C CA . LEU A 1 97 ? -15.940 -4.269 4.793 1.00 90.19 97 LEU A CA 1
ATOM 810 C C . LEU A 1 97 ? -16.771 -3.054 5.229 1.00 90.19 97 LEU A C 1
ATOM 812 O O . LEU A 1 97 ? -16.567 -1.958 4.715 1.00 90.19 97 LEU A O 1
ATOM 816 N N . LEU A 1 98 ? -17.674 -3.228 6.197 1.00 92.00 98 LEU A N 1
ATOM 817 C CA . LEU A 1 98 ? -18.464 -2.130 6.761 1.00 92.00 98 LEU A CA 1
ATOM 818 C C . LEU A 1 98 ? -17.619 -1.257 7.704 1.00 92.00 98 LEU A C 1
ATOM 820 O O . LEU A 1 98 ? -17.732 -0.028 7.689 1.00 92.00 98 LEU A O 1
ATOM 824 N N . PHE A 1 99 ? -16.734 -1.872 8.499 1.00 93.00 99 PHE A N 1
ATOM 825 C CA . PHE A 1 99 ? -15.767 -1.158 9.338 1.00 93.00 99 PHE A CA 1
ATOM 826 C C . PHE A 1 99 ? -14.731 -0.400 8.503 1.00 93.00 99 PHE A C 1
ATOM 828 O O . PHE A 1 99 ? -14.324 0.691 8.899 1.00 93.00 99 PHE A O 1
ATOM 835 N N . ALA A 1 100 ? -14.372 -0.914 7.322 1.00 91.25 100 ALA A N 1
ATOM 836 C CA . ALA A 1 100 ? -13.463 -0.245 6.396 1.00 91.25 100 ALA A CA 1
ATOM 837 C C . ALA A 1 100 ? -13.996 1.103 5.870 1.00 91.25 100 ALA A C 1
ATOM 839 O O . ALA A 1 100 ? -13.189 1.925 5.443 1.00 91.25 100 ALA A O 1
ATOM 840 N N . ASN A 1 101 ? -15.308 1.383 5.940 1.00 91.00 101 ASN A N 1
ATOM 841 C CA . ASN A 1 101 ? -15.865 2.688 5.562 1.00 91.00 101 ASN A CA 1
ATOM 842 C C . ASN A 1 101 ? -15.611 3.756 6.636 1.00 91.00 101 ASN A C 1
ATOM 844 O O . ASN A 1 101 ? -16.510 4.203 7.353 1.00 91.00 101 ASN A O 1
ATOM 848 N N . ILE A 1 102 ? -14.348 4.161 6.737 1.00 90.12 102 ILE A N 1
ATOM 849 C CA . ILE A 1 102 ? -13.849 5.059 7.770 1.00 90.12 102 ILE A CA 1
ATOM 850 C C . ILE A 1 102 ? -14.548 6.415 7.746 1.00 90.12 102 ILE A C 1
ATOM 852 O O . ILE A 1 102 ? -14.972 6.892 8.794 1.00 90.12 102 ILE A O 1
ATOM 856 N N . SER A 1 103 ? -14.712 7.013 6.567 1.00 87.44 103 SER A N 1
ATOM 857 C CA . SER A 1 103 ? -15.319 8.337 6.415 1.00 87.44 103 SER A CA 1
ATOM 858 C C . SER A 1 103 ? -16.708 8.405 7.049 1.00 87.44 103 SER A C 1
ATOM 860 O O . SER A 1 103 ? -16.997 9.338 7.794 1.00 87.44 103 SER A O 1
ATOM 862 N N . LYS A 1 104 ? -17.539 7.378 6.830 1.00 87.19 104 LYS A N 1
ATOM 863 C CA . LYS A 1 104 ? -18.880 7.291 7.408 1.00 87.19 104 LYS A CA 1
ATOM 864 C C . LYS A 1 104 ? -18.845 6.906 8.888 1.00 87.19 104 LYS A C 1
ATOM 866 O O . LYS A 1 104 ? -19.607 7.444 9.686 1.00 87.19 104 LYS A O 1
ATOM 871 N N . ASN A 1 105 ? -17.950 5.998 9.271 1.00 86.94 105 ASN A N 1
ATOM 872 C CA . ASN A 1 105 ? -17.825 5.531 10.652 1.00 86.94 105 ASN A CA 1
ATOM 873 C C . ASN A 1 105 ? -17.310 6.615 11.612 1.00 86.94 105 ASN A C 1
ATOM 875 O O . ASN A 1 105 ? -17.699 6.623 12.780 1.00 86.94 105 ASN A O 1
ATOM 879 N N . PHE A 1 106 ? -16.486 7.541 11.116 1.00 87.88 106 PHE A N 1
ATOM 880 C CA . PHE A 1 106 ? -15.862 8.610 11.897 1.00 87.88 106 PHE A CA 1
ATOM 881 C C . PHE A 1 106 ? -16.458 10.004 11.651 1.00 87.88 106 PHE A C 1
ATOM 883 O O . PHE A 1 106 ? -16.024 10.960 12.282 1.00 87.88 106 PHE A O 1
ATOM 890 N N . GLU A 1 107 ? -17.498 10.137 10.819 1.00 83.94 107 GLU A N 1
ATOM 891 C CA . GLU A 1 107 ? -18.091 11.430 10.423 1.00 83.94 107 GLU A CA 1
ATOM 892 C C . GLU A 1 107 ? -18.437 12.356 11.607 1.00 83.94 107 GLU A C 1
ATOM 894 O O . GLU A 1 107 ? -18.323 13.576 11.510 1.00 83.94 107 GLU A O 1
ATOM 899 N N . LYS A 1 108 ? -18.866 11.782 12.739 1.00 81.06 108 LYS A N 1
ATOM 900 C CA . LYS A 1 108 ? -19.296 12.521 13.944 1.00 81.06 108 LYS A CA 1
ATOM 901 C C . LYS A 1 108 ? -18.311 12.418 15.109 1.00 81.06 108 LYS A C 1
ATOM 903 O O . LYS A 1 108 ? -18.655 12.776 16.236 1.00 81.06 108 LYS A O 1
ATOM 908 N N . ILE A 1 109 ? -17.121 11.885 14.860 1.00 82.38 109 ILE A N 1
ATOM 909 C CA . ILE A 1 109 ? -16.092 11.695 15.876 1.00 82.38 109 ILE A CA 1
ATOM 910 C C . ILE A 1 109 ? -15.205 12.950 15.916 1.00 82.38 109 ILE A C 1
ATOM 912 O O . ILE A 1 109 ? -14.818 13.447 14.860 1.00 82.38 109 ILE A O 1
ATOM 916 N N . PRO A 1 110 ? -14.883 13.502 17.103 1.00 80.00 110 PRO A N 1
ATOM 917 C CA . PRO A 1 110 ? -13.936 14.607 17.209 1.00 80.00 110 PRO A CA 1
ATOM 918 C C . PRO A 1 110 ? -12.589 14.258 16.563 1.00 80.00 110 PRO A C 1
ATOM 920 O O . PRO A 1 110 ? -12.080 13.161 16.779 1.00 80.00 110 PRO A O 1
ATOM 923 N N . ILE A 1 111 ? -11.996 15.206 15.830 1.00 73.62 111 ILE A N 1
ATOM 924 C CA . ILE A 1 111 ? -10.733 15.005 15.091 1.00 73.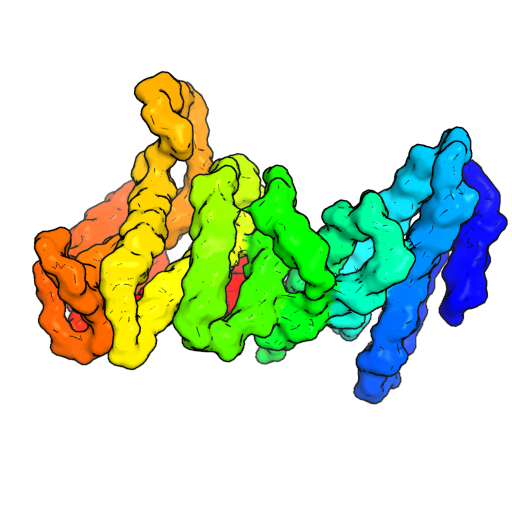62 111 ILE A CA 1
ATOM 925 C C . ILE A 1 111 ? -9.615 14.471 16.001 1.00 73.62 111 ILE A C 1
ATOM 927 O O . ILE A 1 111 ? -8.913 13.535 15.630 1.00 73.62 111 ILE A O 1
ATOM 931 N N . ASP A 1 112 ? -9.522 14.992 17.229 1.00 72.12 112 ASP A N 1
ATOM 932 C CA . ASP A 1 112 ? -8.531 14.569 18.230 1.00 72.12 112 ASP A CA 1
ATOM 933 C C . ASP A 1 112 ? -8.596 13.058 18.544 1.00 72.12 112 ASP A C 1
ATOM 935 O O . ASP A 1 112 ? -7.590 12.448 18.907 1.00 72.12 112 ASP A O 1
ATOM 939 N N . LEU A 1 113 ? -9.780 12.450 18.406 1.00 75.50 113 LEU A N 1
ATOM 940 C CA . LEU A 1 113 ? -10.013 11.018 18.595 1.00 75.50 113 LEU A CA 1
ATOM 941 C C . LEU A 1 113 ? -9.859 10.235 17.275 1.00 75.50 113 LEU A C 1
ATOM 943 O O . LEU A 1 113 ? -9.454 9.075 17.283 1.00 75.50 113 LEU A O 1
ATOM 947 N N . ASP A 1 114 ? -10.194 10.858 16.143 1.00 79.12 114 ASP A N 1
ATOM 948 C CA . ASP A 1 114 ? -10.183 10.263 14.801 1.00 79.12 114 ASP A CA 1
ATOM 949 C C . ASP A 1 114 ? -8.762 9.896 14.335 1.00 79.12 114 ASP A C 1
ATOM 951 O O . ASP A 1 114 ? -8.514 8.744 13.968 1.00 79.12 114 ASP A O 1
ATOM 955 N N . ASP A 1 115 ? -7.815 10.837 14.424 1.00 72.25 115 ASP A N 1
ATOM 956 C CA . ASP A 1 115 ? -6.504 10.765 13.753 1.00 72.25 115 ASP A CA 1
ATOM 957 C C . ASP A 1 115 ? -5.679 9.507 14.079 1.00 72.25 115 ASP A C 1
ATOM 959 O O . ASP A 1 115 ? -4.865 9.053 13.269 1.00 72.25 115 ASP A O 1
ATOM 963 N N . GLN A 1 116 ? -5.876 8.919 15.260 1.00 73.38 116 GLN A N 1
ATOM 964 C CA . GLN A 1 116 ? -5.142 7.726 15.688 1.00 73.38 116 GLN A CA 1
ATOM 965 C C . GLN A 1 116 ? -5.882 6.422 15.386 1.00 73.38 116 GLN A C 1
ATOM 967 O O . GLN A 1 116 ? -5.260 5.448 14.949 1.00 73.38 116 GLN A O 1
ATOM 972 N N . PHE A 1 117 ? -7.192 6.382 15.626 1.00 88.06 117 PHE A N 1
ATOM 973 C CA . PHE A 1 117 ? -7.946 5.132 15.605 1.00 88.06 117 PHE A CA 1
ATOM 974 C C . PHE A 1 117 ? -8.450 4.775 14.215 1.00 88.06 117 PHE A C 1
ATOM 976 O O . PHE A 1 117 ? -8.422 3.605 13.836 1.00 88.06 117 PHE A O 1
ATOM 983 N N . SER A 1 118 ? -8.880 5.755 13.428 1.00 90.06 118 SER A N 1
ATOM 984 C CA . SER A 1 118 ? -9.578 5.493 12.173 1.00 90.06 118 SER A CA 1
ATOM 985 C C . SER A 1 118 ? -8.690 4.823 11.130 1.00 90.06 118 SER A C 1
ATOM 987 O O . SER A 1 118 ? -9.042 3.781 10.575 1.00 90.06 118 SER A O 1
ATOM 989 N N . LEU A 1 119 ? -7.474 5.338 10.948 1.00 90.25 119 LEU A N 1
ATOM 990 C CA . LEU A 1 119 ? -6.473 4.734 10.070 1.00 90.25 119 LEU A CA 1
ATOM 991 C C . LEU A 1 119 ? -5.980 3.379 10.599 1.00 90.25 119 LEU A C 1
ATOM 993 O O . LEU A 1 119 ? -5.645 2.499 9.809 1.00 90.25 119 LEU A O 1
ATOM 997 N N . GLY A 1 120 ? -5.958 3.187 11.922 1.00 90.88 120 GLY A N 1
ATOM 998 C CA . GLY A 1 120 ? -5.624 1.903 12.543 1.00 90.88 120 GLY A CA 1
ATOM 999 C C . GLY A 1 120 ? -6.682 0.824 12.286 1.00 90.88 120 GLY A C 1
ATOM 1000 O O . GLY A 1 120 ? -6.343 -0.308 11.932 1.00 90.88 120 GLY A O 1
ATOM 1001 N N . ILE A 1 121 ? -7.966 1.186 12.371 1.00 93.19 121 ILE A N 1
ATOM 1002 C CA . ILE A 1 121 ? -9.085 0.308 11.996 1.00 93.19 121 ILE A CA 1
ATOM 1003 C C . ILE A 1 121 ? -9.027 -0.005 10.502 1.00 93.19 121 ILE A C 1
ATOM 1005 O O . ILE A 1 121 ? -9.171 -1.167 10.129 1.00 93.19 121 ILE A O 1
ATOM 1009 N N . ALA A 1 122 ? -8.767 0.996 9.653 1.00 93.25 122 ALA A N 1
ATOM 1010 C CA . ALA A 1 122 ? -8.636 0.798 8.210 1.00 93.25 122 ALA A CA 1
ATOM 1011 C C . ALA A 1 122 ? -7.554 -0.237 7.883 1.00 93.25 122 ALA A C 1
ATOM 1013 O O . ALA A 1 122 ? -7.799 -1.180 7.134 1.00 93.25 122 ALA A O 1
ATOM 1014 N N . GLU A 1 123 ? -6.371 -0.094 8.486 1.00 92.50 123 GLU A N 1
ATOM 1015 C CA . GLU A 1 123 ? -5.257 -1.021 8.286 1.00 92.50 123 GLU A CA 1
ATOM 1016 C C . GLU A 1 123 ? -5.601 -2.435 8.768 1.00 92.50 123 GLU A C 1
ATOM 1018 O O . GLU A 1 123 ? -5.358 -3.405 8.049 1.00 92.50 123 GLU A O 1
ATOM 1023 N N . SER A 1 124 ? -6.237 -2.550 9.938 1.00 93.62 124 SER A N 1
ATOM 1024 C CA . SER A 1 124 ? -6.695 -3.834 10.485 1.00 93.62 124 SER A CA 1
ATOM 1025 C C . SER A 1 124 ? -7.708 -4.508 9.557 1.00 93.62 124 SER A C 1
ATOM 1027 O O . SER A 1 124 ? -7.601 -5.704 9.290 1.00 93.62 124 SER A O 1
ATOM 1029 N N . CYS A 1 125 ? -8.646 -3.739 8.994 1.00 94.19 125 CYS A N 1
ATOM 1030 C CA . CYS A 1 125 ? -9.642 -4.246 8.052 1.00 94.19 125 CYS A CA 1
ATOM 1031 C C . CYS A 1 125 ? -9.004 -4.740 6.751 1.00 94.19 125 CYS A C 1
ATOM 1033 O O . CYS A 1 125 ? -9.349 -5.822 6.279 1.00 94.19 125 CYS A O 1
ATOM 1035 N N . ILE A 1 126 ? -8.061 -3.983 6.176 1.00 93.56 126 ILE A N 1
ATOM 1036 C CA . ILE A 1 126 ? -7.370 -4.396 4.945 1.00 93.56 126 ILE A CA 1
ATOM 1037 C C . ILE A 1 126 ? -6.554 -5.672 5.198 1.00 93.56 126 ILE A C 1
ATOM 1039 O O . ILE A 1 126 ? -6.639 -6.621 4.418 1.00 93.56 126 ILE A O 1
ATOM 1043 N N . ASN A 1 127 ? -5.813 -5.736 6.307 1.00 92.12 127 ASN A N 1
ATOM 1044 C CA . ASN A 1 127 ? -5.056 -6.929 6.684 1.00 92.12 127 ASN A CA 1
ATOM 1045 C C . ASN A 1 127 ? -5.965 -8.149 6.869 1.00 92.12 127 ASN A C 1
ATOM 1047 O O . ASN A 1 127 ? -5.685 -9.213 6.321 1.00 92.12 127 ASN A O 1
ATOM 1051 N N . ALA A 1 128 ? -7.064 -8.002 7.612 1.00 92.31 128 ALA A N 1
ATOM 1052 C CA . ALA A 1 128 ? -8.024 -9.079 7.824 1.00 92.31 128 ALA A CA 1
ATOM 1053 C C . ALA A 1 128 ? -8.658 -9.540 6.502 1.00 92.31 128 ALA A C 1
ATOM 1055 O O . ALA A 1 128 ? -8.754 -10.739 6.253 1.00 92.31 128 ALA A O 1
ATOM 1056 N N . TYR A 1 129 ? -8.994 -8.606 5.608 1.00 91.69 129 TYR A N 1
ATOM 1057 C CA . TYR A 1 129 ? -9.540 -8.911 4.288 1.00 91.69 129 TYR A CA 1
ATOM 1058 C C . TYR A 1 129 ? -8.604 -9.791 3.443 1.00 91.69 129 TYR A C 1
ATOM 1060 O O . TYR A 1 129 ? -9.063 -10.758 2.841 1.00 91.69 129 TYR A O 1
ATOM 1068 N N . PHE A 1 130 ? -7.295 -9.519 3.433 1.00 89.81 130 PHE A N 1
ATOM 1069 C CA . PHE A 1 130 ? -6.325 -10.336 2.686 1.00 89.81 130 PHE A CA 1
ATOM 1070 C C . PHE A 1 130 ? -5.870 -11.615 3.419 1.00 89.81 130 PHE A C 1
ATOM 1072 O O . PHE A 1 130 ? -5.224 -12.472 2.808 1.00 89.81 130 PHE A O 1
ATOM 1079 N N . LYS A 1 131 ? -6.220 -11.778 4.703 1.00 87.62 131 LYS A N 1
ATOM 1080 C CA . LYS A 1 131 ? -6.001 -13.011 5.486 1.00 87.62 131 LYS A CA 1
ATOM 1081 C C . LYS A 1 131 ? -7.110 -14.057 5.319 1.00 87.62 131 LYS A C 1
ATOM 1083 O O . LYS A 1 131 ? -6.881 -15.211 5.671 1.00 87.62 131 LYS A O 1
ATOM 1088 N N . LYS A 1 132 ? -8.275 -13.672 4.787 1.00 79.12 132 LYS A N 1
ATOM 1089 C CA . LYS A 1 132 ? -9.427 -14.553 4.537 1.00 79.12 132 LYS A CA 1
ATOM 1090 C C . LYS A 1 132 ? -9.029 -15.854 3.837 1.00 79.12 132 LYS A C 1
ATOM 1092 O O . LYS A 1 132 ? -8.298 -15.848 2.842 1.00 79.12 132 LYS A O 1
ATOM 1097 N N . THR A 1 133 ? -9.566 -16.965 4.329 1.00 63.06 133 THR A N 1
ATOM 1098 C CA . THR A 1 133 ? -9.198 -18.321 3.885 1.00 63.06 133 THR A CA 1
ATOM 1099 C C . THR A 1 133 ? -9.724 -18.652 2.482 1.00 63.06 133 THR A C 1
ATOM 1101 O O . THR A 1 133 ? -9.062 -19.356 1.717 1.00 63.06 133 THR A O 1
ATOM 1104 N N . ASN A 1 134 ? -10.862 -18.073 2.084 1.00 60.59 134 ASN A N 1
ATOM 1105 C CA . ASN A 1 134 ? -11.473 -18.292 0.770 1.00 60.59 134 ASN A CA 1
ATOM 1106 C C . ASN A 1 134 ? -10.942 -17.318 -0.290 1.00 60.59 134 ASN A C 1
ATOM 1108 O O . ASN A 1 134 ? -11.483 -16.246 -0.530 1.00 60.59 134 ASN A O 1
ATOM 1112 N N . SER A 1 135 ? -9.858 -17.717 -0.951 1.00 55.50 135 SER A N 1
ATOM 1113 C CA . SER A 1 135 ? -8.982 -16.856 -1.751 1.00 55.50 135 SER A CA 1
ATOM 1114 C C . SER A 1 135 ? -9.516 -16.369 -3.110 1.00 55.50 135 SER A C 1
ATOM 1116 O O . SER A 1 135 ? -8.834 -15.578 -3.757 1.00 55.50 135 SER A O 1
ATOM 1118 N N . ILE A 1 136 ? -10.684 -16.793 -3.593 1.00 55.97 136 ILE A N 1
ATOM 1119 C CA . ILE A 1 136 ? -11.028 -16.637 -5.022 1.00 55.97 136 ILE A CA 1
ATOM 1120 C C . ILE A 1 136 ? -11.419 -15.192 -5.404 1.00 55.97 136 ILE A C 1
ATOM 1122 O O . ILE A 1 136 ? -11.182 -14.794 -6.541 1.00 55.97 136 ILE A O 1
ATOM 1126 N N . SER A 1 137 ? -11.922 -14.366 -4.475 1.00 57.69 137 SER A N 1
ATOM 1127 C CA . SER A 1 137 ? -12.392 -12.999 -4.784 1.00 57.69 137 SER A CA 1
ATOM 1128 C C . SER A 1 137 ? -11.527 -11.852 -4.245 1.00 57.69 137 SER A C 1
ATOM 1130 O O . SER A 1 137 ? -11.761 -10.710 -4.634 1.00 57.69 137 SER A O 1
ATOM 1132 N N . HIS A 1 138 ? -10.518 -12.106 -3.400 1.00 72.25 138 HIS A N 1
ATOM 1133 C CA . HIS A 1 138 ? -9.751 -11.018 -2.773 1.00 72.25 138 HIS A CA 1
ATOM 1134 C C . HIS A 1 138 ? -8.964 -10.217 -3.799 1.00 72.25 138 HIS A C 1
ATOM 1136 O O . HIS A 1 138 ? -8.011 -10.717 -4.376 1.00 72.25 138 HIS A O 1
ATOM 1142 N N . ASN A 1 139 ? -9.327 -8.963 -4.006 1.00 81.00 139 ASN A N 1
ATOM 1143 C CA . ASN A 1 139 ? -8.547 -8.035 -4.810 1.00 81.00 139 ASN A CA 1
ATOM 1144 C C . ASN A 1 139 ? -8.643 -6.626 -4.225 1.00 81.00 139 ASN A C 1
ATOM 1146 O O . ASN A 1 139 ? -9.582 -6.304 -3.485 1.00 81.00 139 ASN A O 1
ATOM 1150 N N . TRP A 1 140 ? -7.684 -5.781 -4.597 1.00 88.12 140 TRP A N 1
ATOM 1151 C CA . TRP A 1 140 ? -7.667 -4.380 -4.186 1.00 88.12 140 TRP A CA 1
ATOM 1152 C C . TRP A 1 140 ? -8.887 -3.578 -4.651 1.00 88.12 140 TRP A C 1
ATOM 1154 O O . TRP A 1 140 ? -9.263 -2.619 -3.984 1.00 88.12 140 TRP A O 1
ATOM 1164 N N . ASN A 1 141 ? -9.549 -3.957 -5.748 1.00 86.69 141 ASN A N 1
ATOM 1165 C CA . ASN A 1 141 ? -10.704 -3.229 -6.290 1.00 86.69 141 ASN A CA 1
ATOM 1166 C C . ASN A 1 141 ? -11.938 -3.284 -5.369 1.00 86.69 141 ASN A C 1
ATOM 1168 O O . ASN A 1 141 ? -12.696 -2.321 -5.311 1.00 86.69 141 ASN A O 1
ATOM 1172 N N . GLU A 1 142 ? -12.155 -4.382 -4.646 1.00 87.62 142 GLU A N 1
ATOM 1173 C CA . GLU A 1 142 ? -13.253 -4.482 -3.676 1.00 87.62 142 GLU A CA 1
ATOM 1174 C C . GLU A 1 142 ? -12.944 -3.677 -2.407 1.00 87.62 142 GLU A C 1
ATOM 1176 O O . GLU A 1 142 ? -13.672 -2.742 -2.074 1.00 87.62 142 GLU A O 1
ATOM 1181 N N . ILE A 1 143 ? -11.826 -3.974 -1.737 1.00 89.50 143 ILE A N 1
ATOM 1182 C CA . ILE A 1 143 ? -11.487 -3.335 -0.458 1.00 89.50 143 ILE A CA 1
ATOM 1183 C C . ILE A 1 143 ? -11.227 -1.828 -0.601 1.00 89.50 143 ILE A C 1
ATOM 1185 O O . ILE A 1 143 ? -11.637 -1.065 0.269 1.00 89.50 143 ILE A O 1
ATOM 1189 N N . SER A 1 144 ? -10.643 -1.355 -1.710 1.00 88.81 144 SER A N 1
ATOM 1190 C CA . SER A 1 144 ? -10.429 0.089 -1.938 1.00 88.81 144 SER A CA 1
ATOM 1191 C C . SER A 1 144 ? -11.729 0.885 -2.091 1.00 88.81 144 SER A C 1
ATOM 1193 O O . SER A 1 144 ? -11.764 2.063 -1.747 1.00 88.81 144 SER A O 1
ATOM 1195 N N . LYS A 1 145 ? -12.824 0.263 -2.552 1.00 87.88 145 LYS A N 1
ATOM 1196 C CA . LYS A 1 145 ? -14.148 0.914 -2.587 1.00 87.88 145 LYS A CA 1
ATOM 1197 C C . LYS A 1 145 ? -14.749 1.068 -1.193 1.00 87.88 145 LYS A C 1
ATOM 1199 O O . LYS A 1 145 ? -15.522 2.002 -0.969 1.00 87.88 145 LYS A O 1
ATOM 1204 N N . CYS A 1 146 ? -14.407 0.154 -0.287 1.00 85.94 146 CYS A N 1
ATOM 1205 C CA . CYS A 1 146 ? -14.848 0.169 1.102 1.00 85.94 146 CYS A CA 1
ATOM 1206 C C . CYS A 1 146 ? -13.997 1.108 1.962 1.00 85.94 146 CYS A C 1
ATOM 1208 O O . CYS A 1 146 ? -14.558 1.792 2.810 1.00 85.94 146 CYS A O 1
ATOM 1210 N N . VAL A 1 147 ? -12.682 1.191 1.719 1.00 88.25 147 VAL A N 1
ATOM 1211 C CA . VAL A 1 147 ? -11.756 2.102 2.416 1.00 88.25 147 VAL A CA 1
ATOM 1212 C C . VAL A 1 147 ? -11.957 3.536 1.926 1.00 88.25 147 VAL A C 1
ATOM 1214 O O . VAL A 1 147 ? -11.196 4.065 1.123 1.00 88.25 147 VAL A O 1
ATOM 1217 N N . GLN A 1 148 ? -13.025 4.168 2.404 1.00 87.12 148 GLN A N 1
ATOM 1218 C CA . GLN A 1 148 ? -13.352 5.558 2.098 1.00 87.12 148 GLN A CA 1
ATOM 1219 C C . GLN A 1 148 ? -12.821 6.459 3.203 1.00 87.12 148 GLN A C 1
ATOM 1221 O O . GLN A 1 148 ? -13.167 6.269 4.367 1.00 87.12 148 GLN A O 1
ATOM 1226 N N . LEU A 1 149 ? -12.007 7.449 2.841 1.00 89.19 149 LEU A N 1
ATOM 1227 C CA . LEU A 1 149 ? -11.418 8.406 3.776 1.00 89.19 149 LEU A CA 1
ATOM 1228 C C . LEU A 1 149 ? -12.015 9.798 3.571 1.00 89.19 149 LEU A C 1
ATOM 1230 O O . LEU A 1 149 ? -12.288 10.210 2.441 1.00 89.19 149 LEU A O 1
ATOM 1234 N N . SER A 1 150 ? -12.176 10.544 4.661 1.00 88.56 150 SER A N 1
ATOM 1235 C CA . SER A 1 150 ? -12.431 11.981 4.586 1.00 88.56 150 SER A CA 1
ATOM 1236 C C . SER A 1 150 ? -11.195 12.711 4.042 1.00 88.56 150 SER A C 1
ATOM 1238 O O . SER A 1 150 ? -10.077 12.188 4.062 1.00 88.56 150 SER A O 1
ATOM 1240 N N . LYS A 1 151 ? -11.367 13.953 3.572 1.00 87.69 151 LYS A N 1
ATOM 1241 C CA . LYS A 1 151 ? -10.238 14.770 3.094 1.00 87.69 151 LYS A CA 1
ATOM 1242 C C . LYS A 1 151 ? -9.160 14.936 4.173 1.00 87.69 151 LYS A C 1
ATOM 1244 O O . LYS A 1 151 ? -7.981 14.800 3.872 1.00 87.69 151 LYS A O 1
ATOM 1249 N N . HIS A 1 152 ? -9.577 15.182 5.415 1.00 87.81 152 HIS A N 1
ATOM 1250 C CA . HIS A 1 152 ? -8.683 15.331 6.565 1.00 87.81 152 HIS A CA 1
ATOM 1251 C C . HIS A 1 152 ? -7.850 14.066 6.808 1.00 87.81 152 HIS A C 1
ATOM 1253 O O . HIS A 1 152 ? -6.627 14.137 6.854 1.00 87.81 152 HIS A O 1
ATOM 1259 N N . GLN A 1 153 ? -8.492 12.895 6.842 1.00 88.38 153 GLN A N 1
ATOM 1260 C CA . GLN A 1 153 ? -7.817 11.602 7.019 1.00 88.38 153 GLN A CA 1
ATOM 1261 C C . GLN A 1 153 ? -6.841 11.302 5.870 1.00 88.38 153 GLN A C 1
ATOM 1263 O O . GLN A 1 153 ? -5.725 10.827 6.092 1.00 88.38 153 GLN A O 1
ATOM 1268 N N . ALA A 1 154 ? -7.238 11.616 4.633 1.00 89.00 154 ALA A N 1
ATOM 1269 C CA . ALA A 1 154 ? -6.376 11.471 3.467 1.00 89.00 154 ALA A CA 1
ATOM 1270 C C . ALA A 1 154 ? -5.160 12.410 3.529 1.00 89.00 154 ALA A C 1
ATOM 1272 O O . ALA A 1 154 ? -4.059 12.001 3.168 1.00 89.00 154 ALA A O 1
ATOM 1273 N N . ASP A 1 155 ? -5.329 13.655 3.983 1.00 88.69 155 ASP A N 1
ATOM 1274 C CA . ASP A 1 155 ? -4.245 14.620 4.220 1.00 88.69 155 ASP A CA 1
ATOM 1275 C C . ASP A 1 155 ? -3.302 14.154 5.325 1.00 88.69 155 ASP A C 1
ATOM 1277 O O . ASP A 1 155 ? -2.084 14.144 5.122 1.00 88.69 155 ASP A O 1
ATOM 1281 N N . PHE A 1 156 ? -3.852 13.631 6.416 1.00 87.56 156 PHE A N 1
ATOM 1282 C CA . PHE A 1 156 ? -3.076 13.105 7.526 1.00 87.56 156 PHE A CA 1
ATOM 1283 C C . PHE A 1 156 ? -2.150 11.950 7.109 1.00 87.56 156 PHE A C 1
ATOM 1285 O O . PHE A 1 156 ? -0.980 11.953 7.494 1.00 87.56 156 PHE A O 1
ATOM 1292 N N . LEU A 1 157 ? -2.595 11.030 6.235 1.00 88.25 157 LEU A N 1
ATOM 1293 C CA . LEU A 1 157 ? -1.786 9.895 5.744 1.00 88.25 157 LEU A CA 1
ATOM 1294 C C . LEU A 1 157 ? -0.416 10.281 5.160 1.00 88.25 157 LEU A C 1
ATOM 1296 O O . LEU A 1 157 ? 0.513 9.476 5.221 1.00 88.25 157 LEU A O 1
ATOM 1300 N N . PHE A 1 158 ? -0.278 11.488 4.604 1.00 87.81 158 PHE A N 1
ATOM 1301 C CA . PHE A 1 158 ? 0.966 11.960 3.981 1.00 87.81 158 PHE A CA 1
ATOM 1302 C C . PHE A 1 158 ? 1.882 12.726 4.950 1.00 87.81 158 PHE A C 1
ATOM 1304 O O . PHE A 1 158 ? 2.943 13.192 4.541 1.00 87.81 158 PHE A O 1
ATOM 1311 N N . VAL A 1 159 ? 1.491 12.874 6.219 1.00 83.25 159 VAL A N 1
ATOM 1312 C CA . VAL A 1 159 ? 2.203 13.703 7.209 1.00 83.25 159 VAL A CA 1
ATOM 1313 C C . VAL A 1 159 ? 2.663 12.890 8.432 1.00 83.25 159 VAL A C 1
ATOM 1315 O O . VAL A 1 159 ? 3.555 13.322 9.162 1.00 83.25 159 VAL A O 1
ATOM 1318 N N . VAL A 1 160 ? 2.113 11.689 8.664 1.00 67.38 160 VAL A N 1
ATOM 1319 C CA . VAL A 1 160 ? 2.362 10.922 9.901 1.00 67.38 160 VAL A CA 1
ATOM 1320 C C . VAL A 1 160 ? 3.811 10.401 10.001 1.00 67.38 160 VAL A C 1
ATOM 1322 O O . VAL A 1 160 ? 4.309 9.781 9.059 1.00 67.38 160 VAL A O 1
ATOM 1325 N N . PRO A 1 161 ? 4.478 10.519 11.172 1.00 65.81 161 PRO A N 1
ATOM 1326 C CA . PRO A 1 161 ? 5.799 9.916 11.415 1.00 65.81 161 PRO A CA 1
ATOM 1327 C C . PRO A 1 161 ? 5.807 8.376 11.341 1.00 65.81 161 PRO A C 1
ATOM 1329 O O . PRO A 1 161 ? 6.854 7.773 11.089 1.00 65.81 161 PRO A O 1
ATOM 1332 N N . ASN A 1 162 ? 4.644 7.750 11.548 1.00 74.44 162 ASN A N 1
ATOM 1333 C CA . ASN A 1 162 ? 4.384 6.321 11.389 1.00 74.44 162 ASN A CA 1
ATOM 1334 C C . ASN A 1 162 ? 3.452 6.116 10.183 1.00 74.44 162 ASN A C 1
ATOM 1336 O O . ASN A 1 162 ? 2.231 6.109 10.349 1.00 74.44 162 ASN A O 1
ATOM 1340 N N . PRO A 1 163 ? 4.008 6.008 8.970 1.00 83.00 163 PRO A N 1
ATOM 1341 C CA . PRO A 1 163 ? 3.216 5.918 7.754 1.00 83.00 163 PRO A CA 1
ATOM 1342 C C . PRO A 1 163 ? 2.411 4.612 7.705 1.00 83.00 163 PRO A C 1
ATOM 1344 O O . PRO A 1 163 ? 2.952 3.525 7.896 1.00 83.00 163 PRO A O 1
ATOM 1347 N N . ARG A 1 164 ? 1.112 4.725 7.413 1.00 90.44 164 ARG A N 1
ATOM 1348 C CA . ARG A 1 164 ? 0.184 3.599 7.219 1.00 90.44 164 ARG A CA 1
ATOM 1349 C C . ARG A 1 164 ? 0.107 3.259 5.731 1.00 90.44 164 ARG A C 1
ATOM 1351 O O . ARG A 1 164 ? -0.875 3.581 5.060 1.00 90.44 164 ARG A O 1
ATOM 1358 N N . PHE A 1 165 ? 1.175 2.675 5.182 1.00 93.25 165 PHE A N 1
ATOM 1359 C CA . PHE A 1 165 ? 1.305 2.481 3.729 1.00 93.25 165 PHE A CA 1
ATOM 1360 C C . PHE A 1 165 ? 0.181 1.642 3.121 1.00 93.25 165 PHE A C 1
ATOM 1362 O O . PHE A 1 165 ? -0.213 1.888 1.987 1.00 93.25 165 PHE A O 1
ATOM 1369 N N . LEU A 1 166 ? -0.367 0.686 3.871 1.00 92.31 166 LEU A N 1
ATOM 1370 C CA . LEU A 1 166 ? -1.431 -0.178 3.368 1.00 92.31 166 LEU A CA 1
ATOM 1371 C C . LEU A 1 166 ? -2.729 0.609 3.131 1.00 92.31 166 LEU A C 1
ATOM 1373 O O . LEU A 1 166 ? -3.375 0.465 2.096 1.00 92.31 166 LEU A O 1
ATOM 1377 N N . VAL A 1 167 ? -3.064 1.502 4.066 1.00 93.44 167 VAL A N 1
ATOM 1378 C CA . VAL A 1 167 ? -4.222 2.402 3.961 1.00 93.44 167 VAL A CA 1
ATOM 1379 C C . VAL A 1 167 ? -3.994 3.441 2.869 1.00 93.44 167 VAL A C 1
ATOM 1381 O O . VAL A 1 167 ? -4.891 3.702 2.069 1.00 93.44 167 VAL A O 1
ATOM 1384 N N . LEU A 1 168 ? -2.776 3.990 2.790 1.00 93.56 168 LEU A N 1
ATOM 1385 C CA . LEU A 1 168 ? -2.385 4.890 1.709 1.00 93.56 168 LEU A CA 1
ATOM 1386 C C . LEU A 1 168 ? -2.561 4.221 0.343 1.00 93.56 168 LEU A C 1
ATOM 1388 O O . LEU A 1 168 ? -3.141 4.829 -0.551 1.00 93.56 168 LEU A O 1
ATOM 1392 N N . TYR A 1 169 ? -2.114 2.976 0.182 1.00 93.56 169 TYR A N 1
ATOM 1393 C CA . TYR A 1 169 ? -2.290 2.250 -1.068 1.00 93.56 169 TYR A CA 1
ATOM 1394 C C . TYR A 1 169 ? -3.769 1.991 -1.386 1.00 93.56 169 TYR A C 1
ATOM 1396 O O . TYR A 1 169 ? -4.189 2.224 -2.516 1.00 93.56 169 TYR A O 1
ATOM 1404 N N . GLY A 1 170 ? -4.592 1.630 -0.395 1.00 92.56 170 GLY A N 1
ATOM 1405 C CA . GLY A 1 170 ? -6.045 1.523 -0.574 1.00 92.56 170 GLY A CA 1
ATOM 1406 C C . GLY A 1 170 ? -6.685 2.824 -1.081 1.00 92.56 170 GLY A C 1
ATOM 1407 O O . GLY A 1 170 ? -7.455 2.805 -2.043 1.00 92.56 170 GLY A O 1
ATOM 1408 N N . TYR A 1 171 ? -6.303 3.967 -0.502 1.00 91.81 171 TYR A N 1
ATOM 1409 C CA . TYR A 1 171 ? -6.740 5.295 -0.951 1.00 91.81 171 TYR A CA 1
ATOM 1410 C C . TYR A 1 171 ? -6.254 5.629 -2.371 1.00 91.81 171 TYR A C 1
ATOM 1412 O O . TYR A 1 171 ? -6.977 6.211 -3.182 1.00 91.81 171 TYR A O 1
ATOM 1420 N N . LEU A 1 172 ? -5.014 5.263 -2.688 1.00 91.69 172 LEU A N 1
ATOM 1421 C CA . LEU A 1 172 ? -4.424 5.424 -4.011 1.00 91.69 172 LEU A CA 1
ATOM 1422 C C . LEU A 1 172 ? -5.200 4.600 -5.059 1.00 91.69 172 LEU A C 1
ATOM 1424 O O . LEU A 1 172 ? -5.603 5.157 -6.079 1.00 91.69 172 LEU A O 1
ATOM 1428 N N . GLU A 1 173 ? -5.490 3.329 -4.779 1.00 90.56 173 GLU A N 1
ATOM 1429 C CA . GLU A 1 173 ? -6.278 2.440 -5.644 1.00 90.56 173 GLU A CA 1
ATOM 1430 C C . GLU A 1 173 ? -7.700 2.956 -5.889 1.00 90.56 173 GLU A C 1
ATOM 1432 O O . GLU A 1 173 ? -8.183 2.900 -7.020 1.00 90.56 173 GLU A O 1
ATOM 1437 N N . GLN A 1 174 ? -8.355 3.536 -4.877 1.00 87.81 174 GLN A N 1
ATOM 1438 C CA . GLN A 1 174 ? -9.683 4.144 -5.032 1.00 87.81 174 GLN A CA 1
ATOM 1439 C C . GLN A 1 174 ? -9.686 5.263 -6.093 1.00 87.81 174 GLN A C 1
ATOM 1441 O O . GLN A 1 174 ? -10.667 5.462 -6.812 1.00 87.81 174 GLN A O 1
ATOM 1446 N N . ASN A 1 175 ? -8.573 5.988 -6.214 1.00 82.94 175 ASN A N 1
ATOM 1447 C CA . ASN A 1 175 ? -8.432 7.143 -7.098 1.00 82.94 175 ASN A CA 1
ATOM 1448 C C . ASN A 1 175 ? -7.801 6.812 -8.462 1.00 82.94 175 ASN A C 1
ATOM 1450 O O . ASN A 1 175 ? -7.587 7.725 -9.263 1.00 82.94 175 ASN A O 1
ATOM 1454 N N . LYS A 1 176 ? -7.529 5.535 -8.766 1.00 82.75 176 LYS A N 1
ATOM 1455 C CA . LYS A 1 176 ? -6.810 5.130 -9.990 1.00 82.75 176 LYS A CA 1
ATOM 1456 C C . LYS A 1 176 ? -7.526 5.459 -11.300 1.00 82.75 176 LYS A C 1
ATOM 1458 O O . LYS A 1 176 ? -6.880 5.608 -12.329 1.00 82.75 176 LYS A O 1
ATOM 1463 N N . PHE A 1 177 ? -8.852 5.591 -11.268 1.00 78.50 177 PHE A N 1
ATOM 1464 C CA . PHE A 1 177 ? -9.662 5.882 -12.456 1.00 78.50 177 PHE A CA 1
ATOM 1465 C C . PHE A 1 177 ? -9.539 7.337 -12.935 1.00 78.50 177 PHE A C 1
ATOM 1467 O O . PHE A 1 177 ? -10.039 7.674 -14.004 1.00 78.50 177 PHE A O 1
ATOM 1474 N N . ARG A 1 178 ? -8.878 8.213 -12.166 1.00 78.50 178 ARG A N 1
ATOM 1475 C CA . ARG A 1 178 ? -8.610 9.598 -12.569 1.00 78.50 178 ARG A CA 1
ATOM 1476 C C . ARG A 1 178 ? -7.361 9.641 -13.448 1.00 78.50 178 ARG A C 1
ATOM 1478 O O . ARG A 1 178 ? -6.251 9.798 -12.949 1.00 78.50 178 ARG A O 1
ATOM 1485 N N . THR A 1 179 ? -7.561 9.482 -14.753 1.00 80.62 179 THR A N 1
ATOM 1486 C CA . THR A 1 179 ? -6.485 9.389 -15.756 1.00 80.62 179 THR A CA 1
ATOM 1487 C C . THR A 1 179 ? -6.131 10.724 -16.414 1.00 80.62 179 THR A C 1
ATOM 1489 O O . THR A 1 179 ? -5.281 10.767 -17.298 1.00 80.62 179 THR A O 1
ATOM 1492 N N . GLU A 1 180 ? -6.782 11.816 -16.014 1.00 87.19 180 GLU A N 1
ATOM 1493 C CA . GLU A 1 180 ? -6.464 13.159 -16.499 1.00 87.19 180 GLU A CA 1
ATOM 1494 C C . GLU A 1 180 ? -5.055 13.579 -16.057 1.00 87.19 180 GLU A C 1
ATOM 1496 O O . GLU A 1 180 ? -4.657 13.350 -14.912 1.00 87.19 180 GLU A O 1
ATOM 1501 N N . GLU A 1 181 ? -4.307 14.235 -16.949 1.00 87.19 181 GLU A N 1
ATOM 1502 C CA . GLU A 1 181 ? -2.910 14.631 -16.714 1.00 87.19 181 GLU A CA 1
ATOM 1503 C C . GLU A 1 181 ? -2.737 15.430 -15.413 1.00 87.19 181 GLU A C 1
ATOM 1505 O O . GLU A 1 181 ? -1.859 15.134 -14.603 1.00 87.19 181 GLU A O 1
ATOM 1510 N N . THR A 1 182 ? -3.611 16.408 -15.167 1.00 88.50 182 THR A N 1
ATOM 1511 C CA . THR A 1 182 ? -3.569 17.267 -13.974 1.00 88.50 182 THR A CA 1
ATOM 1512 C C . THR A 1 182 ? -3.767 16.474 -12.681 1.00 88.50 182 THR A C 1
ATOM 1514 O O . THR A 1 182 ? -3.067 16.714 -11.693 1.00 88.50 182 THR A O 1
ATOM 1517 N N . ALA A 1 183 ? -4.679 15.499 -12.685 1.00 88.75 183 ALA A N 1
ATOM 1518 C CA . ALA A 1 183 ? -4.939 14.627 -11.547 1.00 88.75 183 ALA A CA 1
ATOM 1519 C C . ALA A 1 183 ? -3.761 13.676 -11.285 1.00 88.75 183 ALA A C 1
ATOM 1521 O O . ALA A 1 183 ? -3.335 13.530 -10.134 1.00 88.75 183 ALA A O 1
ATOM 1522 N N . LEU A 1 184 ? -3.195 13.084 -12.344 1.00 90.06 184 LEU A N 1
ATOM 1523 C CA . LEU A 1 184 ? -2.012 12.226 -12.257 1.00 90.06 184 LEU A CA 1
ATOM 1524 C C . LEU A 1 184 ? -0.802 12.996 -11.716 1.00 90.06 184 LEU A C 1
ATOM 1526 O O . LEU A 1 184 ? -0.141 12.516 -10.798 1.00 90.06 184 LEU A O 1
ATOM 1530 N N . LEU A 1 185 ? -0.552 14.213 -12.206 1.00 91.00 185 LEU A N 1
ATOM 1531 C CA . LEU A 1 185 ? 0.545 15.069 -11.744 1.00 91.00 185 LEU A CA 1
ATOM 1532 C C . LEU A 1 185 ? 0.391 15.492 -10.280 1.00 91.00 185 LEU A C 1
ATOM 1534 O O . LEU A 1 185 ? 1.355 15.431 -9.515 1.00 91.00 185 LEU A O 1
ATOM 1538 N N . ALA A 1 186 ? -0.811 15.896 -9.858 1.00 90.88 186 ALA A N 1
ATOM 1539 C CA . ALA A 1 186 ? -1.064 16.271 -8.466 1.00 90.88 186 ALA A CA 1
ATOM 1540 C C . ALA A 1 186 ? -0.820 15.091 -7.512 1.00 90.88 186 ALA A C 1
ATOM 1542 O O . ALA A 1 186 ? -0.195 15.245 -6.457 1.00 90.88 186 ALA A O 1
ATOM 1543 N N . ARG A 1 187 ? -1.271 13.898 -7.912 1.00 91.25 187 ARG A N 1
ATOM 1544 C CA . ARG A 1 187 ? -1.060 12.651 -7.176 1.00 91.25 187 ARG A CA 1
ATOM 1545 C C . ARG A 1 187 ? 0.416 12.263 -7.134 1.00 91.25 187 ARG A C 1
ATOM 1547 O O . ARG A 1 187 ? 0.919 11.953 -6.056 1.00 91.25 187 ARG A O 1
ATOM 1554 N N . LEU A 1 188 ? 1.108 12.344 -8.270 1.00 93.25 188 LEU A N 1
ATOM 1555 C CA . LEU A 1 188 ? 2.534 12.059 -8.394 1.00 93.25 188 LEU A CA 1
ATOM 1556 C C . LEU A 1 188 ? 3.363 12.964 -7.489 1.00 93.25 188 LEU A C 1
ATOM 1558 O O . LEU A 1 188 ? 4.134 12.461 -6.683 1.00 93.25 188 LEU A O 1
ATOM 1562 N N . LYS A 1 189 ? 3.141 14.281 -7.555 1.00 92.81 189 LYS A N 1
ATOM 1563 C CA . LYS A 1 189 ? 3.851 15.270 -6.736 1.00 92.81 189 LYS A CA 1
ATOM 1564 C C . LYS A 1 189 ? 3.709 14.987 -5.243 1.00 92.81 189 LYS A C 1
ATOM 1566 O O . LYS A 1 189 ? 4.676 15.083 -4.493 1.00 92.81 189 LYS A O 1
ATOM 1571 N N . ARG A 1 190 ? 2.494 14.664 -4.798 1.00 93.00 190 ARG A N 1
ATOM 1572 C CA . ARG A 1 190 ? 2.210 14.384 -3.387 1.00 93.00 190 ARG A CA 1
ATOM 1573 C C . ARG A 1 190 ? 2.835 13.058 -2.940 1.00 93.00 190 ARG A C 1
ATOM 1575 O O . ARG A 1 190 ? 3.414 12.996 -1.859 1.00 93.00 190 ARG A O 1
ATOM 1582 N N . LEU A 1 191 ? 2.743 12.020 -3.773 1.00 94.25 191 LEU A N 1
ATOM 1583 C CA . LEU A 1 191 ? 3.297 10.699 -3.486 1.00 94.25 191 LEU A CA 1
ATOM 1584 C C . LEU A 1 191 ? 4.831 10.694 -3.509 1.00 94.25 191 LEU A C 1
ATOM 1586 O O . LEU A 1 191 ? 5.433 10.193 -2.562 1.00 94.25 191 LEU A O 1
ATOM 1590 N N . SER A 1 192 ? 5.461 11.284 -4.530 1.00 93.56 192 SER A N 1
ATOM 1591 C CA . SER A 1 192 ? 6.922 11.358 -4.636 1.00 93.56 192 SER A CA 1
ATOM 1592 C C . SER A 1 192 ? 7.505 12.133 -3.460 1.00 93.56 192 SER A C 1
ATOM 1594 O O . SER A 1 192 ? 8.390 11.626 -2.773 1.00 93.56 192 SER A O 1
ATOM 1596 N N . HIS A 1 193 ? 6.939 13.302 -3.137 1.00 92.44 193 HIS A N 1
ATOM 1597 C CA . HIS A 1 193 ? 7.369 14.095 -1.989 1.00 92.44 193 HIS A CA 1
ATOM 1598 C C . HIS A 1 193 ? 7.305 13.297 -0.682 1.00 92.44 193 HIS A C 1
ATOM 1600 O O . HIS A 1 193 ? 8.248 13.324 0.106 1.00 92.44 193 HIS A O 1
ATOM 1606 N N . PHE A 1 194 ? 6.223 12.555 -0.455 1.00 92.94 194 PHE A N 1
ATOM 1607 C CA . PHE A 1 194 ? 6.089 11.724 0.734 1.00 92.94 194 PHE A CA 1
ATOM 1608 C C . PHE A 1 194 ? 7.120 10.590 0.770 1.00 92.94 194 PHE A C 1
ATOM 1610 O O . PHE A 1 194 ? 7.894 10.504 1.723 1.00 92.94 194 PHE A O 1
ATOM 1617 N N . LEU A 1 195 ? 7.193 9.760 -0.278 1.00 92.38 195 LEU A N 1
ATOM 1618 C CA . LEU A 1 195 ? 8.078 8.588 -0.324 1.00 92.38 195 LEU A CA 1
ATOM 1619 C C . LEU A 1 195 ? 9.566 8.964 -0.260 1.00 92.38 195 LEU A C 1
ATOM 1621 O O . LEU A 1 195 ? 10.354 8.244 0.357 1.00 92.38 195 LEU A O 1
ATOM 1625 N N . LEU A 1 196 ? 9.958 10.102 -0.841 1.00 90.06 196 LEU A N 1
ATOM 1626 C CA . LEU A 1 196 ? 11.333 10.609 -0.785 1.00 90.06 196 LEU A CA 1
ATOM 1627 C C . LEU A 1 196 ? 11.773 10.991 0.637 1.00 90.06 196 LEU A C 1
ATOM 1629 O O . LEU A 1 196 ? 12.962 10.864 0.942 1.00 90.06 196 LEU A O 1
ATOM 1633 N N . ASN A 1 197 ? 10.834 11.429 1.485 1.00 88.06 197 ASN A N 1
ATOM 1634 C CA . ASN A 1 197 ? 11.079 11.913 2.848 1.00 88.06 197 ASN A CA 1
ATOM 1635 C C . ASN A 1 197 ? 10.864 10.847 3.941 1.00 88.06 197 ASN A C 1
ATOM 1637 O O . ASN A 1 197 ? 11.150 11.097 5.117 1.00 88.06 197 ASN A O 1
ATOM 1641 N N . ILE A 1 198 ? 10.397 9.646 3.584 1.00 87.19 198 ILE A N 1
ATOM 1642 C CA . ILE A 1 198 ? 10.261 8.538 4.532 1.00 87.19 198 ILE A CA 1
ATOM 1643 C C . ILE A 1 198 ? 11.636 8.072 5.025 1.00 87.19 198 ILE A C 1
ATOM 1645 O O . ILE A 1 198 ? 12.555 7.784 4.257 1.00 87.19 198 ILE A O 1
ATOM 1649 N N . LYS A 1 199 ? 11.762 7.920 6.348 1.00 84.75 199 LYS A N 1
ATOM 1650 C CA . LYS A 1 199 ? 12.960 7.353 6.978 1.00 84.75 199 LYS A CA 1
ATOM 1651 C C . LYS A 1 199 ? 13.015 5.832 6.762 1.00 84.75 199 LYS A C 1
ATOM 1653 O O . LYS A 1 199 ? 12.006 5.168 7.006 1.00 84.75 199 LYS A O 1
ATOM 1658 N N . PRO A 1 200 ? 14.189 5.239 6.462 1.00 84.06 200 PRO A N 1
ATOM 1659 C CA . PRO A 1 200 ? 14.311 3.793 6.232 1.00 84.06 200 PRO A CA 1
ATOM 1660 C C . PRO A 1 200 ? 13.777 2.918 7.380 1.00 84.06 200 PRO A C 1
ATOM 1662 O O . PRO A 1 200 ? 13.140 1.898 7.147 1.00 84.06 200 PRO A O 1
ATOM 1665 N N . LYS A 1 201 ? 13.928 3.361 8.639 1.00 83.31 201 LYS A N 1
ATOM 1666 C CA . LYS A 1 201 ? 13.389 2.662 9.825 1.00 83.31 201 LYS A CA 1
ATOM 1667 C C . LYS A 1 201 ? 11.862 2.477 9.791 1.00 83.31 201 LYS A C 1
ATOM 1669 O O . LYS A 1 201 ? 11.358 1.544 10.410 1.00 83.31 201 LYS A O 1
ATOM 1674 N N . SER A 1 202 ? 11.129 3.375 9.134 1.00 84.38 202 SER A N 1
ATOM 1675 C CA . SER A 1 202 ? 9.675 3.256 8.979 1.00 84.38 202 SER A CA 1
ATOM 1676 C C . SER A 1 202 ? 9.313 2.245 7.886 1.00 84.38 202 SER A C 1
ATOM 1678 O O . SER A 1 202 ? 8.322 1.534 8.025 1.00 84.38 202 SER A O 1
ATOM 1680 N N . VAL A 1 203 ? 10.153 2.124 6.850 1.00 85.12 203 VAL A N 1
ATOM 1681 C CA . VAL A 1 203 ? 9.988 1.147 5.762 1.00 85.12 203 VAL A CA 1
ATOM 1682 C C . VAL A 1 203 ? 10.169 -0.274 6.274 1.00 85.12 203 VAL A C 1
ATOM 1684 O O . VAL A 1 203 ? 9.302 -1.106 6.047 1.00 85.12 203 VAL A O 1
ATOM 1687 N N . THR A 1 204 ? 11.231 -0.555 7.034 1.00 80.69 204 THR A N 1
ATOM 1688 C CA . THR A 1 204 ? 11.558 -1.934 7.448 1.00 80.69 204 THR A CA 1
ATOM 1689 C C . THR A 1 204 ? 10.470 -2.622 8.277 1.00 80.69 204 THR A C 1
ATOM 1691 O O . THR A 1 204 ? 10.427 -3.845 8.324 1.00 80.69 204 THR A O 1
ATOM 1694 N N . LYS A 1 205 ? 9.580 -1.863 8.928 1.00 80.69 205 LYS A N 1
ATOM 1695 C CA . LYS A 1 205 ? 8.448 -2.409 9.696 1.00 80.69 205 LYS A CA 1
ATOM 1696 C C . LYS A 1 205 ? 7.233 -2.790 8.845 1.00 80.69 205 LYS A C 1
ATOM 1698 O O . LYS A 1 205 ? 6.373 -3.509 9.330 1.00 80.69 205 LYS A O 1
ATOM 1703 N N . SER A 1 206 ? 7.121 -2.244 7.638 1.00 85.94 206 SER A N 1
ATOM 1704 C CA . SER A 1 206 ? 5.917 -2.319 6.795 1.00 85.94 206 SER A CA 1
ATOM 1705 C C . SER A 1 206 ? 6.287 -2.365 5.308 1.00 85.94 206 SER A C 1
ATOM 1707 O O . SER A 1 206 ? 5.617 -1.790 4.452 1.00 85.94 206 SER A O 1
ATOM 1709 N N . GLU A 1 207 ? 7.398 -3.039 5.014 1.00 91.50 207 GLU A N 1
ATOM 1710 C CA . GLU A 1 207 ? 8.035 -3.051 3.699 1.00 91.50 207 GLU A CA 1
ATOM 1711 C C . GLU A 1 207 ? 7.118 -3.567 2.576 1.00 91.50 207 GLU A C 1
ATOM 1713 O O . GLU A 1 207 ? 7.065 -2.897 1.544 1.00 91.50 207 GLU A O 1
ATOM 1718 N N . PRO A 1 208 ? 6.329 -4.647 2.760 1.00 90.88 208 PRO A N 1
ATOM 1719 C CA . PRO A 1 208 ? 5.353 -5.083 1.758 1.00 90.88 208 PRO A CA 1
ATOM 1720 C C . PRO A 1 208 ? 4.397 -3.960 1.332 1.00 90.88 208 PRO A C 1
ATOM 1722 O O . PRO A 1 208 ? 4.274 -3.626 0.155 1.00 90.88 208 PRO A O 1
ATOM 1725 N N . SER A 1 209 ? 3.779 -3.292 2.305 1.00 92.06 209 SER A N 1
ATOM 1726 C CA . SER A 1 209 ? 2.836 -2.200 2.061 1.00 92.06 209 SER A CA 1
ATOM 1727 C C . SER A 1 209 ? 3.510 -0.971 1.443 1.00 92.06 209 SER A C 1
ATOM 1729 O O . SER A 1 209 ? 2.926 -0.288 0.601 1.00 92.06 209 SER A O 1
ATOM 1731 N N . PHE A 1 210 ? 4.755 -0.685 1.836 1.00 94.25 210 PHE A N 1
ATOM 1732 C CA . PHE A 1 210 ? 5.558 0.382 1.238 1.00 94.25 210 PHE A CA 1
ATOM 1733 C C . PHE A 1 210 ? 5.816 0.132 -0.253 1.00 94.25 210 PHE A C 1
ATOM 1735 O O . PHE A 1 210 ? 5.678 1.043 -1.071 1.00 94.25 210 PHE A O 1
ATOM 1742 N N . ILE A 1 211 ? 6.140 -1.109 -0.615 1.00 95.12 211 ILE A N 1
ATOM 1743 C CA . ILE A 1 211 ? 6.413 -1.531 -1.991 1.00 95.12 211 ILE A CA 1
ATOM 1744 C C . ILE A 1 211 ? 5.193 -1.322 -2.900 1.00 95.12 211 ILE A C 1
ATOM 1746 O O . ILE A 1 211 ? 5.361 -0.899 -4.042 1.00 95.12 211 ILE A O 1
ATOM 1750 N N . LEU A 1 212 ? 3.966 -1.502 -2.399 1.00 94.75 212 LEU A N 1
ATOM 1751 C CA . LEU A 1 212 ? 2.747 -1.166 -3.151 1.00 94.75 212 LEU A CA 1
ATOM 1752 C C . LEU A 1 212 ? 2.675 0.327 -3.509 1.00 94.75 212 LEU A C 1
ATOM 1754 O O . LEU A 1 212 ? 2.354 0.688 -4.641 1.00 94.75 212 LEU A O 1
ATOM 1758 N N . CYS A 1 213 ? 3.035 1.207 -2.572 1.00 95.69 213 CYS A N 1
ATOM 1759 C CA . CYS A 1 213 ? 3.070 2.650 -2.822 1.00 95.69 213 CYS A CA 1
ATOM 1760 C C . CYS A 1 213 ? 4.159 3.028 -3.841 1.00 95.69 213 CYS A C 1
ATOM 1762 O O . CYS A 1 213 ? 3.942 3.897 -4.684 1.00 95.69 213 CYS A O 1
ATOM 1764 N N . VAL A 1 214 ? 5.320 2.366 -3.789 1.00 96.25 214 VAL A N 1
ATOM 1765 C CA . VAL A 1 214 ? 6.419 2.561 -4.752 1.00 96.25 214 VAL A CA 1
ATOM 1766 C C . VAL A 1 214 ? 6.033 2.062 -6.145 1.00 96.25 214 VAL A C 1
ATOM 1768 O O . VAL A 1 214 ? 6.320 2.731 -7.138 1.00 96.25 214 VAL A O 1
ATOM 1771 N N . ARG A 1 215 ? 5.354 0.916 -6.236 1.00 95.69 215 ARG A N 1
ATOM 1772 C CA . ARG A 1 215 ? 4.794 0.417 -7.494 1.00 95.69 215 ARG A CA 1
ATOM 1773 C C . ARG A 1 215 ? 3.813 1.418 -8.093 1.00 95.69 215 ARG A C 1
ATOM 1775 O O . ARG A 1 215 ? 3.862 1.682 -9.290 1.00 95.69 215 ARG A O 1
ATOM 1782 N N . GLU A 1 216 ? 2.956 2.014 -7.269 1.00 95.25 216 GLU A N 1
ATOM 1783 C CA . GLU A 1 216 ? 2.016 3.021 -7.751 1.00 95.25 216 GLU A CA 1
ATOM 1784 C C . GLU A 1 216 ? 2.719 4.299 -8.222 1.00 95.25 216 GLU A C 1
ATOM 1786 O O . GLU A 1 216 ? 2.338 4.873 -9.242 1.00 95.25 216 GLU A O 1
ATOM 1791 N N . TRP A 1 217 ? 3.800 4.707 -7.553 1.00 95.88 217 TRP A N 1
ATOM 1792 C CA . TRP A 1 217 ? 4.664 5.781 -8.045 1.00 95.88 217 TRP A CA 1
ATOM 1793 C C . TRP A 1 217 ? 5.221 5.451 -9.442 1.00 95.88 217 TRP A C 1
ATOM 1795 O O . TRP A 1 217 ? 5.079 6.264 -10.358 1.00 95.88 217 TRP A O 1
ATOM 1805 N N . GLN A 1 218 ? 5.748 4.237 -9.647 1.00 95.44 218 GLN A N 1
ATOM 1806 C CA . GLN A 1 218 ? 6.208 3.770 -10.962 1.00 95.44 218 GLN A CA 1
ATOM 1807 C C . GLN A 1 218 ? 5.091 3.829 -12.013 1.00 95.44 218 GLN A C 1
ATOM 1809 O O . GLN A 1 218 ? 5.292 4.369 -13.102 1.00 95.44 218 GLN A O 1
ATOM 1814 N N . ARG A 1 219 ? 3.911 3.282 -11.692 1.00 94.44 219 ARG A N 1
ATOM 1815 C CA . ARG A 1 219 ? 2.752 3.241 -12.593 1.00 94.44 219 ARG A CA 1
ATOM 1816 C C . ARG A 1 219 ? 2.345 4.629 -13.056 1.00 94.44 219 ARG A C 1
ATOM 1818 O O . ARG A 1 219 ? 2.148 4.827 -14.254 1.00 94.44 219 ARG A O 1
ATOM 1825 N N . ILE A 1 220 ? 2.252 5.590 -12.136 1.00 93.88 220 ILE A N 1
ATOM 1826 C CA . ILE A 1 220 ? 1.877 6.966 -12.474 1.00 93.88 220 ILE A CA 1
ATOM 1827 C C . ILE A 1 220 ? 2.949 7.599 -13.370 1.00 93.88 220 ILE A C 1
ATOM 1829 O O . ILE A 1 220 ? 2.601 8.157 -14.409 1.00 93.88 220 ILE A O 1
ATOM 1833 N N . CYS A 1 221 ? 4.236 7.460 -13.030 1.00 92.62 221 CYS A N 1
ATOM 1834 C CA . CYS A 1 221 ? 5.332 7.975 -13.856 1.00 92.62 221 CYS A CA 1
ATOM 1835 C C . CYS A 1 221 ? 5.289 7.436 -15.293 1.00 92.62 221 CYS A C 1
ATOM 1837 O O . CYS A 1 221 ? 5.398 8.203 -16.245 1.00 92.62 221 CYS A O 1
ATOM 1839 N N . ILE A 1 222 ? 5.107 6.123 -15.459 1.00 92.12 222 ILE A N 1
ATOM 1840 C CA . ILE A 1 222 ? 5.051 5.487 -16.781 1.00 92.12 222 ILE A CA 1
ATOM 1841 C C . ILE A 1 222 ? 3.790 5.915 -17.539 1.00 92.12 222 ILE A C 1
ATOM 1843 O O . ILE A 1 222 ? 3.871 6.216 -18.728 1.00 92.12 222 ILE A O 1
ATOM 1847 N N . SER A 1 223 ? 2.644 6.001 -16.857 1.00 91.06 223 SER A N 1
ATOM 1848 C CA . SER A 1 223 ? 1.369 6.402 -17.469 1.00 91.06 223 SER A CA 1
ATOM 1849 C C . SER A 1 223 ? 1.441 7.797 -18.090 1.00 91.06 223 SER A C 1
ATOM 1851 O O . SER A 1 223 ? 0.881 8.011 -19.163 1.00 91.06 223 SER A O 1
ATOM 1853 N N . LEU A 1 224 ? 2.184 8.728 -17.481 1.00 90.12 224 LEU A N 1
ATOM 1854 C CA . LEU A 1 224 ? 2.384 10.064 -18.048 1.00 90.12 224 LEU A CA 1
ATOM 1855 C C . LEU A 1 224 ? 3.032 10.008 -19.444 1.00 90.12 224 LEU A C 1
ATOM 1857 O O . LEU A 1 224 ? 2.591 10.718 -20.343 1.00 90.12 224 LEU A O 1
ATOM 1861 N N . PHE A 1 225 ? 3.988 9.105 -19.691 1.00 88.81 225 PHE A N 1
ATOM 1862 C CA . PHE A 1 225 ? 4.593 8.930 -21.024 1.00 88.81 225 PHE A CA 1
ATOM 1863 C C . PHE A 1 225 ? 3.657 8.303 -22.067 1.00 88.81 225 PHE A C 1
ATOM 1865 O O . PHE A 1 225 ? 3.973 8.330 -23.254 1.00 88.81 225 PHE A O 1
ATOM 1872 N N . THR A 1 226 ? 2.524 7.739 -21.643 1.00 87.88 226 THR A N 1
ATOM 1873 C CA . THR A 1 226 ? 1.527 7.126 -22.538 1.00 87.88 226 THR A CA 1
ATOM 1874 C C . THR A 1 226 ? 0.389 8.073 -22.924 1.00 87.88 226 THR A C 1
ATOM 1876 O O . THR A 1 226 ? -0.461 7.709 -23.736 1.00 87.88 226 THR A O 1
ATOM 1879 N N . LEU A 1 227 ? 0.363 9.288 -22.365 1.00 87.56 227 LEU A N 1
ATOM 1880 C CA . LEU A 1 227 ? -0.632 10.298 -22.718 1.00 87.56 227 LEU A CA 1
ATOM 1881 C C . LEU A 1 2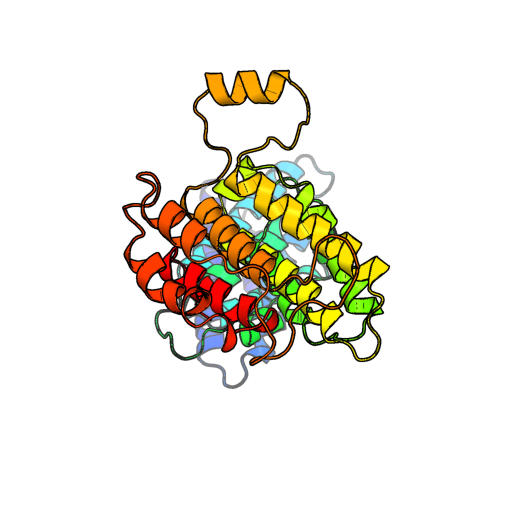27 ? -0.430 10.795 -24.164 1.00 87.56 227 LEU A C 1
ATOM 1883 O O . LEU A 1 227 ? 0.704 10.816 -24.638 1.00 87.56 227 LEU A O 1
ATOM 1887 N N . PRO A 1 228 ? -1.490 11.250 -24.864 1.00 84.38 228 PRO A N 1
ATOM 1888 C CA . PRO A 1 228 ? -1.396 11.653 -26.272 1.00 84.38 228 PRO A CA 1
ATOM 1889 C C . PRO A 1 228 ? -0.403 12.788 -26.568 1.00 84.38 228 PRO A C 1
ATOM 1891 O O . PRO A 1 228 ? 0.170 12.815 -27.651 1.00 84.38 228 PRO A O 1
ATOM 1894 N N . ASN A 1 229 ? -0.192 13.716 -25.625 1.00 81.69 229 ASN A N 1
ATOM 1895 C CA . ASN A 1 229 ? 0.692 14.878 -25.784 1.00 81.69 229 ASN A CA 1
ATOM 1896 C C . ASN A 1 229 ? 1.559 15.076 -24.530 1.00 81.69 229 ASN A C 1
ATOM 1898 O O . ASN A 1 229 ? 1.295 15.978 -23.734 1.00 81.69 229 ASN A O 1
ATOM 1902 N N . PRO A 1 230 ? 2.567 14.221 -24.302 1.00 80.25 230 PRO A N 1
ATOM 1903 C CA . PRO A 1 230 ? 3.283 14.217 -23.042 1.00 80.25 230 PRO A CA 1
ATOM 1904 C C . PRO A 1 230 ? 4.228 15.417 -22.919 1.00 80.25 230 PRO A C 1
ATOM 1906 O O . PRO A 1 230 ? 5.084 15.643 -23.779 1.00 80.25 230 PRO A O 1
ATOM 1909 N N . SER A 1 231 ? 4.139 16.155 -21.809 1.00 83.38 231 SER A N 1
ATOM 1910 C CA . SER A 1 231 ? 5.139 17.167 -21.454 1.00 83.38 231 SER A CA 1
ATOM 1911 C C . SER A 1 231 ? 6.431 16.489 -21.002 1.00 83.38 231 SER A C 1
ATOM 1913 O O . SER A 1 231 ? 6.651 16.232 -19.817 1.00 83.38 231 SER A O 1
ATOM 1915 N N . LEU A 1 232 ? 7.310 16.199 -21.963 1.00 81.75 232 LEU A N 1
ATOM 1916 C CA . LEU A 1 232 ? 8.535 15.432 -21.726 1.00 81.75 232 LEU A CA 1
ATOM 1917 C C . LEU A 1 232 ? 9.385 16.035 -20.606 1.00 81.75 232 LEU A C 1
ATOM 1919 O O . LEU A 1 232 ? 9.845 15.314 -19.731 1.00 81.75 232 LEU A O 1
ATOM 1923 N N . VAL A 1 233 ? 9.552 17.360 -20.577 1.00 81.44 233 VAL A N 1
ATOM 1924 C CA . VAL A 1 233 ? 10.341 18.035 -19.533 1.00 81.44 233 VAL A CA 1
ATOM 1925 C C . VAL A 1 233 ? 9.783 17.766 -18.138 1.00 81.44 233 VAL A C 1
ATOM 1927 O O . VAL A 1 233 ? 10.545 17.421 -17.241 1.00 81.44 233 VAL A O 1
ATOM 1930 N N . LEU A 1 234 ? 8.471 17.916 -17.956 1.00 79.81 234 LEU A N 1
ATOM 1931 C CA . LEU A 1 234 ? 7.836 17.724 -16.657 1.00 79.81 234 LEU A CA 1
ATOM 1932 C C . LEU A 1 234 ? 7.881 16.256 -16.228 1.00 79.81 234 LEU A C 1
ATOM 1934 O O . LEU A 1 234 ? 8.145 15.961 -15.065 1.00 79.81 234 LEU A O 1
ATOM 1938 N N . PHE A 1 235 ? 7.646 15.339 -17.165 1.00 83.75 235 PHE A N 1
ATOM 1939 C CA . PHE A 1 235 ? 7.574 13.911 -16.871 1.00 83.75 235 PHE A CA 1
ATOM 1940 C C . PHE A 1 235 ? 8.956 13.335 -16.572 1.00 83.75 235 PHE A C 1
ATOM 1942 O O . PHE A 1 235 ? 9.089 12.577 -15.615 1.00 83.75 235 PHE A O 1
ATOM 1949 N N . TYR A 1 236 ? 9.992 13.768 -17.301 1.00 86.25 236 TYR A N 1
ATOM 1950 C CA . TYR A 1 236 ? 11.374 13.407 -16.985 1.00 86.25 236 TYR A CA 1
ATOM 1951 C C . TYR A 1 236 ? 11.800 13.891 -15.604 1.00 86.25 236 TYR A C 1
ATOM 1953 O O . TYR A 1 236 ? 12.409 13.111 -14.892 1.00 86.25 236 TYR A O 1
ATOM 1961 N N . ASN A 1 237 ? 11.407 15.090 -15.159 1.00 87.12 237 ASN A N 1
ATOM 1962 C CA . ASN A 1 237 ? 11.765 15.548 -13.811 1.00 87.12 237 ASN A CA 1
ATOM 1963 C C . ASN A 1 237 ? 11.296 14.562 -12.721 1.00 87.12 237 ASN A C 1
ATOM 1965 O O . ASN A 1 237 ? 12.078 14.176 -11.858 1.00 87.12 237 ASN A O 1
ATOM 1969 N N . TYR A 1 238 ? 10.041 14.106 -12.782 1.00 89.44 238 TYR A N 1
ATOM 1970 C CA . TYR A 1 238 ? 9.523 13.134 -11.812 1.00 89.44 238 TYR A CA 1
ATOM 1971 C C . TYR A 1 238 ? 10.039 11.710 -12.041 1.00 89.44 238 TYR A C 1
ATOM 1973 O O . TYR A 1 238 ? 10.178 10.935 -11.091 1.00 89.44 238 TYR A O 1
ATOM 1981 N N . PHE A 1 239 ? 10.305 11.339 -13.292 1.00 90.75 239 PHE A N 1
ATOM 1982 C CA . PHE A 1 239 ? 10.837 10.021 -13.610 1.00 90.75 239 PHE A CA 1
ATOM 1983 C C . PHE A 1 239 ? 12.298 9.877 -13.178 1.00 90.75 239 PHE A C 1
ATOM 1985 O O . PHE A 1 239 ? 12.666 8.850 -12.613 1.00 90.75 239 PHE A O 1
ATOM 1992 N N . ASP A 1 240 ? 13.100 10.926 -13.339 1.00 90.69 240 ASP A N 1
ATOM 1993 C CA . ASP A 1 240 ? 14.483 10.997 -12.876 1.00 90.69 240 ASP A CA 1
ATOM 1994 C C . ASP A 1 240 ? 14.550 10.988 -11.342 1.00 90.69 240 ASP A C 1
ATOM 1996 O O . ASP A 1 240 ? 15.418 10.319 -10.779 1.00 90.69 240 ASP A O 1
ATOM 2000 N N . GLU A 1 241 ? 13.608 11.641 -10.642 1.00 92.31 241 GLU A N 1
ATOM 2001 C CA . GLU A 1 241 ? 13.453 11.510 -9.181 1.00 92.31 241 GLU A CA 1
ATOM 2002 C C . GLU A 1 241 ? 13.215 10.050 -8.766 1.00 92.31 241 GLU A C 1
ATOM 2004 O O . GLU A 1 241 ? 13.836 9.560 -7.818 1.00 92.31 241 GLU A O 1
ATOM 2009 N N . TYR A 1 242 ? 12.342 9.340 -9.484 1.00 95.25 242 TYR A N 1
ATOM 2010 C CA . TYR A 1 242 ? 12.053 7.930 -9.230 1.00 95.25 242 TYR A CA 1
ATOM 2011 C C . TYR A 1 242 ? 13.264 7.027 -9.511 1.00 95.25 242 TYR A C 1
ATOM 2013 O O . TYR A 1 242 ? 13.634 6.214 -8.664 1.00 95.25 242 TYR A O 1
ATOM 2021 N N . ILE A 1 243 ? 13.931 7.197 -10.655 1.00 93.50 243 ILE A N 1
ATOM 2022 C CA . ILE A 1 243 ? 15.149 6.453 -11.017 1.00 93.50 243 ILE A CA 1
ATOM 2023 C C . ILE A 1 243 ? 16.256 6.702 -9.986 1.00 93.50 243 ILE A C 1
ATOM 2025 O O . ILE A 1 243 ? 16.879 5.755 -9.503 1.00 93.50 243 ILE A O 1
ATOM 2029 N N . SER A 1 244 ? 16.459 7.960 -9.591 1.00 92.06 244 SER A N 1
ATOM 2030 C CA . SER A 1 244 ? 17.433 8.339 -8.563 1.00 92.06 244 SER A CA 1
ATOM 2031 C C . SER A 1 244 ? 17.101 7.705 -7.214 1.00 92.06 244 SER A C 1
ATOM 2033 O O . SER A 1 244 ? 17.994 7.257 -6.494 1.00 92.06 244 SER A O 1
ATOM 2035 N N . TRP A 1 245 ? 15.814 7.619 -6.865 1.00 94.00 245 TRP A N 1
ATOM 2036 C CA . TRP A 1 245 ? 15.373 6.922 -5.664 1.00 94.00 245 TRP A CA 1
ATOM 2037 C C . TRP A 1 245 ? 15.675 5.420 -5.726 1.00 94.00 245 TRP A C 1
ATOM 2039 O O . TRP A 1 245 ? 16.215 4.887 -4.756 1.00 94.00 245 TRP A O 1
ATOM 2049 N N . LEU A 1 246 ? 15.399 4.750 -6.854 1.00 95.06 246 LEU A N 1
ATOM 2050 C CA . LEU A 1 246 ? 15.745 3.337 -7.046 1.00 95.06 246 LEU A CA 1
ATOM 2051 C C . LEU A 1 246 ? 17.247 3.111 -6.847 1.00 95.06 246 LEU A C 1
ATOM 2053 O O . LEU A 1 246 ? 17.623 2.239 -6.060 1.00 95.06 246 LEU A O 1
ATOM 2057 N N . HIS A 1 247 ? 18.069 3.941 -7.504 1.00 92.06 247 HIS A N 1
ATOM 2058 C CA . HIS A 1 247 ? 19.528 3.933 -7.390 1.00 92.06 247 HIS A CA 1
ATOM 2059 C C . HIS A 1 247 ? 19.971 4.019 -5.932 1.00 92.06 247 HIS A C 1
ATOM 2061 O O . HIS A 1 247 ? 20.630 3.116 -5.419 1.00 92.06 247 HIS A O 1
ATOM 2067 N N . ARG A 1 248 ? 19.505 5.055 -5.229 1.00 89.12 248 ARG A N 1
ATOM 2068 C CA . ARG A 1 248 ? 19.813 5.305 -3.819 1.00 89.12 248 ARG A CA 1
ATOM 2069 C C . ARG A 1 248 ? 19.468 4.123 -2.909 1.00 89.12 248 ARG A C 1
ATOM 2071 O O . ARG A 1 248 ? 20.212 3.829 -1.976 1.00 89.12 248 ARG A O 1
ATOM 2078 N N . VAL A 1 249 ? 18.338 3.452 -3.150 1.00 90.19 249 VAL A N 1
ATOM 2079 C CA . VAL A 1 249 ? 17.896 2.317 -2.325 1.00 90.19 249 VAL A CA 1
ATOM 2080 C C . VAL A 1 249 ? 18.836 1.124 -2.468 1.00 90.19 249 VAL A C 1
ATOM 2082 O O . VAL A 1 249 ? 19.239 0.565 -1.447 1.00 90.19 249 VAL A O 1
ATOM 2085 N N . TYR A 1 250 ? 19.211 0.736 -3.694 1.00 88.44 250 TYR A N 1
ATOM 2086 C CA . TYR A 1 250 ? 20.074 -0.436 -3.877 1.00 88.44 250 TYR A CA 1
ATOM 2087 C C . TYR A 1 250 ? 21.564 -0.150 -3.634 1.00 88.44 250 TYR A C 1
ATOM 2089 O O . TYR A 1 250 ? 22.289 -1.085 -3.293 1.00 88.44 250 TYR A O 1
ATOM 2097 N N . THR A 1 251 ? 22.031 1.102 -3.761 1.00 86.50 251 THR A N 1
ATOM 2098 C CA . THR A 1 251 ? 23.408 1.494 -3.392 1.00 86.50 251 THR A CA 1
ATOM 2099 C C . THR A 1 251 ? 23.579 1.825 -1.907 1.00 86.50 251 THR A C 1
ATOM 2101 O O . THR A 1 251 ? 24.708 1.986 -1.446 1.00 86.50 251 THR A O 1
ATOM 2104 N N . GLU A 1 252 ? 22.479 1.892 -1.147 1.00 75.38 252 GLU A N 1
ATOM 2105 C CA . GLU A 1 252 ? 22.438 2.329 0.258 1.00 75.38 252 GLU A CA 1
ATOM 2106 C C . GLU A 1 252 ? 22.993 3.742 0.501 1.00 75.38 252 GLU A C 1
ATOM 2108 O O . GLU A 1 252 ? 23.508 4.053 1.581 1.00 75.38 252 GLU A O 1
ATOM 2113 N N . GLU A 1 253 ? 22.865 4.633 -0.479 1.00 62.00 253 GLU A N 1
ATOM 2114 C CA . GLU A 1 253 ? 23.193 6.040 -0.280 1.00 62.00 253 GLU A CA 1
ATOM 2115 C C . GLU A 1 253 ? 22.228 6.664 0.743 1.00 62.00 253 GLU A C 1
ATOM 2117 O O . GLU A 1 253 ? 21.001 6.597 0.625 1.00 62.00 253 GLU A O 1
ATOM 2122 N N . SER A 1 254 ? 22.781 7.242 1.812 1.00 53.81 254 SER A N 1
ATOM 2123 C CA . SER A 1 254 ? 21.969 7.795 2.897 1.00 53.81 254 SER A CA 1
ATOM 2124 C C . SER A 1 254 ? 21.240 9.074 2.453 1.00 53.81 254 SER A C 1
ATOM 2126 O O . SER A 1 254 ? 21.785 9.890 1.714 1.00 53.81 254 SER A O 1
ATOM 2128 N N . VAL A 1 255 ? 20.008 9.280 2.940 1.00 52.44 255 VAL A N 1
ATOM 2129 C CA . VAL A 1 255 ? 19.184 10.479 2.657 1.00 52.44 255 VAL A CA 1
ATOM 2130 C C . VAL A 1 255 ? 19.838 11.766 3.190 1.00 52.44 255 VAL A C 1
ATOM 2132 O O . VAL A 1 255 ? 19.605 12.852 2.669 1.00 52.44 255 VAL A O 1
ATOM 2135 N N . SER A 1 256 ? 20.693 11.658 4.209 1.00 47.50 256 SER A N 1
ATOM 2136 C CA . SER A 1 256 ? 21.504 12.768 4.702 1.00 47.50 256 SER A CA 1
ATOM 2137 C C . SER A 1 256 ? 22.813 12.827 3.914 1.00 47.50 256 SER A C 1
ATOM 2139 O O . SER A 1 256 ? 23.761 12.127 4.258 1.00 47.50 256 SER A O 1
ATOM 2141 N N . GLY A 1 257 ? 22.883 13.664 2.879 1.00 42.12 257 GLY A N 1
ATOM 2142 C CA . GLY A 1 257 ? 24.052 13.860 2.002 1.00 42.12 257 GLY A CA 1
ATOM 2143 C C . GLY A 1 257 ? 25.328 14.418 2.663 1.00 42.12 257 GLY A C 1
ATOM 2144 O O . GLY A 1 257 ? 26.069 15.165 2.036 1.00 42.12 257 GLY A O 1
ATOM 2145 N N . GLY A 1 258 ? 25.600 14.100 3.930 1.00 50.34 258 GLY A N 1
ATOM 2146 C CA . GLY A 1 258 ? 26.842 14.435 4.620 1.00 50.34 258 GLY A CA 1
ATOM 2147 C C . GLY A 1 258 ? 27.853 13.290 4.566 1.00 50.34 258 GLY A C 1
ATOM 2148 O O . GLY A 1 258 ? 27.504 12.133 4.812 1.00 50.34 258 GLY A O 1
ATOM 2149 N N . ILE A 1 259 ? 29.126 13.628 4.341 1.00 52.59 259 ILE A N 1
ATOM 2150 C CA . ILE A 1 259 ? 30.294 12.722 4.350 1.00 52.59 259 ILE A CA 1
ATOM 2151 C C . ILE A 1 259 ? 30.361 11.875 5.641 1.00 52.59 259 ILE A C 1
ATOM 2153 O O . ILE A 1 259 ? 30.761 10.713 5.612 1.00 52.59 259 ILE A O 1
ATOM 2157 N N . LEU A 1 260 ? 29.877 12.407 6.769 1.00 50.09 260 LEU A N 1
ATOM 2158 C CA . LEU A 1 260 ? 29.820 11.703 8.057 1.00 50.09 260 LEU A CA 1
ATOM 2159 C C . LEU A 1 260 ? 28.765 10.576 8.112 1.00 50.09 260 LEU A C 1
ATOM 2161 O O . LEU A 1 260 ? 28.920 9.633 8.889 1.00 50.09 260 LEU A O 1
ATOM 2165 N N . SER A 1 261 ? 27.721 10.616 7.277 1.00 50.72 261 SER A N 1
ATOM 2166 C CA . SER A 1 261 ? 26.696 9.557 7.215 1.00 50.72 261 SER A CA 1
ATOM 2167 C C . SER A 1 261 ? 27.212 8.282 6.532 1.00 50.72 261 SER A C 1
ATOM 2169 O O . SER A 1 261 ? 26.899 7.171 6.953 1.00 50.72 261 SER A O 1
ATOM 2171 N N . LEU A 1 262 ? 28.071 8.436 5.519 1.00 50.06 262 LEU A N 1
ATOM 2172 C CA . LEU A 1 262 ? 28.728 7.330 4.818 1.00 50.06 262 LEU A CA 1
ATOM 2173 C C . LEU A 1 262 ? 29.718 6.605 5.735 1.00 50.06 262 LEU A C 1
ATOM 2175 O O . LEU A 1 262 ? 29.799 5.377 5.723 1.00 50.06 262 LEU A O 1
ATOM 2179 N N . VAL A 1 263 ? 30.439 7.364 6.564 1.00 50.84 263 VAL A N 1
ATOM 2180 C CA . VAL A 1 263 ? 31.398 6.824 7.535 1.00 50.84 263 VAL A CA 1
ATOM 2181 C C . VAL A 1 263 ? 30.672 6.104 8.676 1.00 50.84 263 VAL A C 1
ATOM 2183 O O . VAL A 1 263 ? 31.029 4.979 9.012 1.00 50.84 263 VAL A O 1
ATOM 2186 N N . THR A 1 264 ? 29.599 6.683 9.222 1.00 52.50 264 THR A N 1
ATOM 2187 C CA . THR A 1 264 ? 28.830 6.064 10.319 1.00 52.50 264 THR A CA 1
ATOM 2188 C C . THR A 1 264 ? 28.019 4.840 9.884 1.00 52.50 264 THR A C 1
ATOM 2190 O O . THR A 1 264 ? 28.005 3.855 10.617 1.00 52.50 264 THR A O 1
ATOM 2193 N N . ASN A 1 265 ? 27.423 4.821 8.685 1.00 50.66 265 ASN A N 1
ATOM 2194 C CA . ASN A 1 265 ? 26.716 3.636 8.173 1.00 50.66 265 ASN A CA 1
ATOM 2195 C C . ASN A 1 265 ? 27.669 2.468 7.869 1.00 50.66 265 ASN A C 1
ATOM 2197 O O . ASN A 1 265 ? 27.345 1.318 8.173 1.00 50.66 265 ASN A O 1
ATOM 2201 N N . ARG A 1 266 ? 28.875 2.751 7.349 1.00 51.06 266 ARG A N 1
ATOM 2202 C CA . ARG A 1 266 ? 29.923 1.730 7.166 1.00 51.06 266 ARG A CA 1
ATOM 2203 C C . ARG A 1 266 ? 30.463 1.203 8.497 1.00 51.06 266 ARG A C 1
ATOM 2205 O O . ARG A 1 266 ? 30.720 0.007 8.608 1.00 51.06 266 ARG A O 1
ATOM 2212 N N . LEU A 1 267 ? 30.591 2.060 9.511 1.00 45.75 267 LEU A N 1
ATOM 2213 C CA . LEU A 1 267 ? 31.027 1.665 10.857 1.00 45.75 267 LEU A CA 1
ATOM 2214 C C . LEU A 1 267 ? 29.943 0.897 11.636 1.00 45.75 267 LEU A C 1
ATOM 2216 O O . LEU A 1 267 ? 30.273 0.011 12.417 1.00 45.75 267 LEU A O 1
ATOM 2220 N N . ALA A 1 268 ? 28.658 1.185 11.403 1.00 50.22 268 ALA A N 1
ATOM 2221 C CA . ALA A 1 268 ? 27.542 0.578 12.134 1.00 50.22 268 ALA A CA 1
ATOM 2222 C C . ALA A 1 268 ? 27.033 -0.755 11.548 1.00 50.22 268 ALA A C 1
ATOM 2224 O O . ALA A 1 268 ? 26.154 -1.367 12.154 1.00 50.22 268 ALA A O 1
ATOM 2225 N N . ARG A 1 269 ? 27.533 -1.202 10.378 1.00 53.16 269 ARG A N 1
ATOM 2226 C CA . ARG A 1 269 ? 27.077 -2.414 9.647 1.00 53.16 269 ARG A CA 1
ATOM 2227 C C . ARG A 1 269 ? 25.547 -2.550 9.541 1.00 53.16 269 ARG A C 1
ATOM 2229 O O . ARG A 1 269 ? 25.024 -3.658 9.433 1.00 53.16 269 ARG A O 1
ATOM 2236 N N . ARG A 1 270 ? 24.804 -1.444 9.602 1.00 62.69 270 ARG A N 1
ATOM 2237 C CA . ARG A 1 270 ? 23.343 -1.478 9.622 1.00 62.69 270 ARG A CA 1
ATOM 2238 C C . ARG A 1 270 ? 22.832 -1.233 8.214 1.00 62.69 270 ARG A C 1
ATOM 2240 O O . ARG A 1 270 ? 22.897 -0.108 7.730 1.00 62.69 270 ARG A O 1
ATOM 2247 N N . GLN A 1 271 ? 22.318 -2.284 7.582 1.00 71.50 271 GLN A N 1
ATOM 2248 C CA . GLN A 1 271 ? 21.616 -2.153 6.308 1.00 71.50 271 GLN A CA 1
ATOM 2249 C C . GLN A 1 271 ? 20.412 -1.216 6.477 1.00 71.50 271 GLN A C 1
ATOM 2251 O O . GLN A 1 271 ? 19.659 -1.337 7.451 1.00 71.50 271 GLN A O 1
ATOM 2256 N N . LEU A 1 272 ? 20.253 -0.263 5.555 1.00 81.75 272 LEU A N 1
ATOM 2257 C CA . LEU A 1 272 ? 19.163 0.721 5.610 1.00 81.75 272 LEU A CA 1
ATOM 2258 C C . LEU A 1 272 ? 17.844 0.126 5.108 1.00 81.75 272 LEU A C 1
ATOM 2260 O O . LEU A 1 272 ? 16.784 0.427 5.655 1.00 81.75 272 LEU A O 1
ATOM 2264 N N . PHE A 1 273 ? 17.935 -0.736 4.099 1.00 88.12 273 PHE A N 1
ATOM 2265 C CA . PHE A 1 273 ? 16.820 -1.415 3.443 1.00 88.12 273 PHE A CA 1
ATOM 2266 C C . PHE A 1 273 ? 17.083 -2.921 3.385 1.00 88.12 273 PHE A C 1
ATOM 2268 O O . PHE A 1 273 ? 18.244 -3.345 3.422 1.00 88.12 273 PHE A O 1
ATOM 2275 N N . SER A 1 274 ? 16.026 -3.730 3.285 1.00 91.44 274 SER A N 1
ATOM 2276 C CA . SER A 1 274 ? 16.172 -5.183 3.179 1.00 91.44 274 SER A CA 1
ATOM 2277 C C . SER A 1 274 ? 16.840 -5.597 1.863 1.00 91.44 274 SER A C 1
ATOM 2279 O O . SER A 1 274 ? 16.803 -4.878 0.860 1.00 91.44 274 SER A O 1
ATOM 2281 N N . THR A 1 275 ? 17.414 -6.799 1.842 1.00 92.69 275 THR A N 1
ATOM 2282 C CA . THR A 1 275 ? 17.948 -7.413 0.619 1.00 92.69 275 THR A CA 1
ATOM 2283 C C . THR A 1 275 ? 16.876 -7.559 -0.468 1.00 92.69 275 THR A C 1
ATOM 2285 O O . THR A 1 275 ? 17.166 -7.310 -1.636 1.00 92.69 275 THR A O 1
ATOM 2288 N N . ARG A 1 276 ? 15.629 -7.892 -0.097 1.00 94.94 276 ARG A N 1
ATOM 2289 C CA . ARG A 1 276 ? 14.504 -8.050 -1.036 1.00 94.94 276 ARG A CA 1
ATOM 2290 C C . ARG A 1 276 ? 14.152 -6.730 -1.721 1.00 94.94 276 ARG A C 1
ATOM 2292 O O . ARG A 1 276 ? 14.063 -6.687 -2.946 1.00 94.94 276 ARG A O 1
ATOM 2299 N N . LEU A 1 277 ? 14.033 -5.643 -0.954 1.00 95.00 277 LEU A N 1
ATOM 2300 C CA . LEU A 1 277 ? 13.732 -4.321 -1.502 1.00 95.00 277 LEU A CA 1
ATOM 2301 C C . LEU A 1 277 ? 14.851 -3.835 -2.431 1.00 95.00 277 LEU A C 1
ATOM 2303 O O . LEU A 1 277 ? 14.564 -3.373 -3.532 1.00 95.00 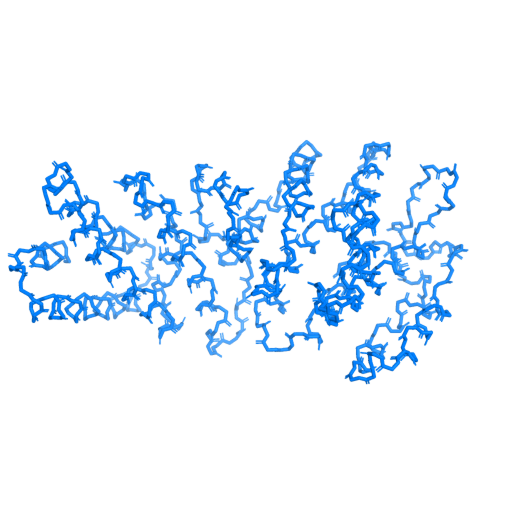277 LEU A O 1
ATOM 2307 N N . LYS A 1 278 ? 16.120 -4.000 -2.036 1.00 94.31 278 LYS A N 1
ATOM 2308 C CA . LYS A 1 278 ? 17.272 -3.667 -2.895 1.00 94.31 278 LYS A CA 1
ATOM 2309 C C . LYS A 1 278 ? 17.272 -4.457 -4.199 1.00 94.31 278 LYS A C 1
ATOM 2311 O O . LYS A 1 278 ? 17.609 -3.910 -5.245 1.00 94.31 278 LYS A O 1
ATOM 2316 N N . LEU A 1 279 ? 16.913 -5.739 -4.142 1.00 96.81 279 LEU A N 1
ATOM 2317 C CA . LEU A 1 279 ? 16.851 -6.585 -5.326 1.00 96.81 279 LEU A CA 1
ATOM 2318 C C . LEU A 1 279 ? 15.758 -6.107 -6.291 1.00 96.81 279 LEU A C 1
ATOM 2320 O O . LEU A 1 279 ? 16.038 -5.950 -7.480 1.00 96.81 279 LEU A O 1
ATOM 2324 N N . ILE A 1 280 ? 14.557 -5.801 -5.781 1.00 97.50 280 ILE A N 1
ATOM 2325 C CA . ILE A 1 280 ? 13.464 -5.227 -6.584 1.00 97.50 280 ILE A CA 1
ATOM 2326 C C . ILE A 1 280 ? 13.922 -3.940 -7.250 1.00 97.50 280 ILE A C 1
ATOM 2328 O O . ILE A 1 280 ? 13.818 -3.811 -8.469 1.00 97.50 280 ILE A O 1
ATOM 2332 N N . THR A 1 281 ? 14.447 -2.990 -6.473 1.00 96.94 281 THR A N 1
ATOM 2333 C CA . THR A 1 281 ? 14.807 -1.685 -7.026 1.00 96.94 281 THR A CA 1
ATOM 2334 C C . THR A 1 281 ? 15.936 -1.785 -8.042 1.00 96.94 281 THR A C 1
ATOM 2336 O O . THR A 1 281 ? 15.897 -1.070 -9.039 1.00 96.94 281 THR A O 1
ATOM 2339 N N . ASN A 1 282 ? 16.895 -2.695 -7.855 1.00 97.12 282 ASN A N 1
ATOM 2340 C CA . ASN A 1 282 ? 17.982 -2.900 -8.807 1.00 97.12 282 ASN A CA 1
ATOM 2341 C C . ASN A 1 282 ? 17.496 -3.539 -10.120 1.00 97.12 282 ASN A C 1
ATOM 2343 O O . ASN A 1 282 ? 17.772 -3.009 -11.195 1.00 97.12 282 ASN A O 1
ATOM 2347 N N . ILE A 1 283 ? 16.702 -4.617 -10.061 1.00 98.31 283 ILE A N 1
ATOM 2348 C CA . ILE A 1 283 ? 16.152 -5.252 -11.274 1.00 98.31 283 ILE A CA 1
ATOM 2349 C C . ILE A 1 283 ? 15.265 -4.266 -12.049 1.00 98.31 283 ILE A C 1
ATOM 2351 O O . ILE A 1 283 ? 15.402 -4.138 -13.267 1.00 98.31 283 ILE A O 1
ATOM 2355 N N . ILE A 1 284 ? 14.398 -3.528 -11.353 1.00 98.19 284 ILE A N 1
ATOM 2356 C CA . ILE A 1 284 ? 13.530 -2.517 -11.968 1.00 98.19 284 ILE A CA 1
ATOM 2357 C C . ILE A 1 284 ? 14.348 -1.374 -12.573 1.00 98.19 284 ILE A C 1
ATOM 2359 O O . ILE A 1 284 ? 14.085 -0.965 -13.703 1.00 98.19 284 ILE A O 1
ATOM 2363 N N . HIS A 1 285 ? 15.380 -0.896 -11.878 1.00 96.75 285 HIS A N 1
ATOM 2364 C CA . HIS A 1 285 ? 16.275 0.130 -12.405 1.00 96.75 285 HIS A CA 1
ATOM 2365 C C . HIS A 1 285 ? 16.994 -0.331 -13.682 1.00 96.75 285 HIS A C 1
ATOM 2367 O O . HIS A 1 285 ? 17.062 0.426 -14.655 1.00 96.75 285 HIS A O 1
ATOM 2373 N N . LEU A 1 286 ? 17.487 -1.577 -13.721 1.00 96.62 286 LEU A N 1
ATOM 2374 C CA . LEU A 1 286 ? 18.084 -2.166 -14.924 1.00 96.62 286 LEU A CA 1
ATOM 2375 C C . LEU A 1 286 ? 17.070 -2.227 -16.073 1.00 96.62 286 LEU A C 1
ATOM 2377 O O . LEU A 1 286 ? 17.384 -1.814 -17.190 1.00 96.62 286 LEU A O 1
ATOM 2381 N N . PHE A 1 287 ? 15.848 -2.689 -15.803 1.00 97.00 287 PHE A N 1
ATOM 2382 C CA . PHE A 1 287 ? 14.798 -2.778 -16.815 1.00 97.00 287 PHE A CA 1
ATOM 2383 C C . PHE A 1 287 ? 14.403 -1.405 -17.377 1.00 97.00 287 PHE A C 1
ATOM 2385 O O . PHE A 1 287 ? 14.294 -1.235 -18.593 1.00 97.00 287 PHE A O 1
ATOM 2392 N N . ILE A 1 288 ? 14.238 -0.399 -16.516 1.00 94.75 288 ILE A N 1
ATOM 2393 C CA . ILE A 1 288 ? 13.943 0.975 -16.938 1.00 94.75 288 ILE A CA 1
ATOM 2394 C C . ILE A 1 288 ? 15.100 1.533 -17.767 1.00 94.75 288 ILE A C 1
ATOM 2396 O O . ILE A 1 288 ? 14.878 2.021 -18.872 1.00 94.75 288 ILE A O 1
ATOM 2400 N N . SER A 1 289 ? 16.339 1.385 -17.291 1.00 92.56 289 SER A N 1
ATOM 2401 C CA . SER A 1 289 ? 17.542 1.854 -17.991 1.00 92.56 289 SER A CA 1
ATOM 2402 C C . SER A 1 289 ? 17.706 1.240 -19.384 1.00 92.56 289 SER A C 1
ATOM 2404 O O . SER A 1 289 ? 18.226 1.895 -2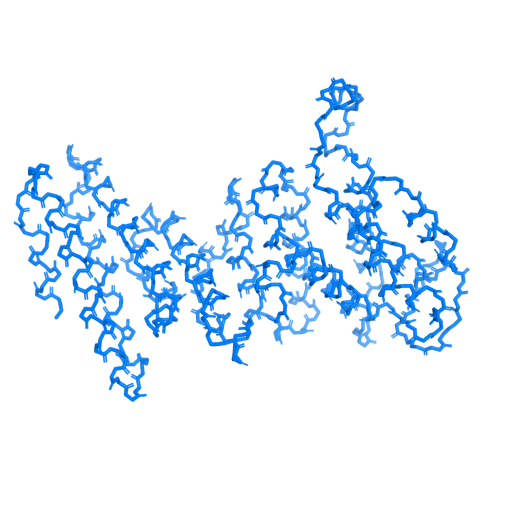0.287 1.00 92.56 289 SER A O 1
ATOM 2406 N N . GLN A 1 290 ? 17.269 -0.009 -19.570 1.00 93.25 290 GLN A N 1
ATOM 2407 C CA . GLN A 1 290 ? 17.249 -0.677 -20.874 1.00 93.25 290 GLN A CA 1
ATOM 2408 C C . GLN A 1 290 ? 16.250 -0.039 -21.850 1.00 93.25 290 GLN A C 1
ATOM 2410 O O . GLN A 1 290 ? 16.468 -0.058 -23.063 1.00 93.25 290 GLN A O 1
ATOM 2415 N N . ASN A 1 291 ? 15.157 0.519 -21.325 1.00 92.25 291 ASN A N 1
ATOM 2416 C CA . ASN A 1 291 ? 14.071 1.108 -22.103 1.00 92.25 291 ASN A CA 1
ATOM 2417 C C . ASN A 1 291 ? 14.210 2.621 -22.327 1.00 92.25 291 ASN A C 1
ATOM 2419 O O . ASN A 1 291 ? 13.449 3.191 -23.111 1.00 92.25 291 ASN A O 1
ATOM 2423 N N . LEU A 1 292 ? 15.182 3.272 -21.690 1.00 88.19 292 LEU A N 1
ATOM 2424 C CA . LEU A 1 292 ? 15.519 4.665 -21.955 1.00 88.19 292 LEU A CA 1
ATOM 2425 C C . LEU A 1 292 ? 16.309 4.797 -23.266 1.00 88.19 292 LEU A C 1
ATOM 2427 O O . LEU A 1 292 ? 17.316 4.122 -23.485 1.00 88.19 292 LEU A O 1
ATOM 2431 N N . THR A 1 293 ? 15.860 5.689 -24.143 1.00 71.94 293 THR A N 1
ATOM 2432 C CA . THR A 1 293 ? 16.625 6.158 -25.307 1.00 71.94 293 THR A CA 1
ATOM 2433 C C . THR A 1 293 ? 17.668 7.179 -24.841 1.00 71.94 293 THR A C 1
ATOM 2435 O O . THR A 1 293 ? 17.385 7.918 -23.909 1.00 71.94 293 THR A O 1
ATOM 2438 N N . SER A 1 294 ? 18.867 7.172 -25.444 1.00 62.16 294 SER A N 1
ATOM 2439 C CA . SER A 1 294 ? 20.068 7.983 -25.124 1.00 62.16 294 SER A CA 1
ATOM 2440 C C . SER A 1 294 ? 19.909 9.118 -24.092 1.00 62.16 294 SER A C 1
ATOM 2442 O O . SER A 1 294 ? 19.116 10.036 -24.277 1.00 62.16 294 SER A O 1
ATOM 2444 N N . SER A 1 295 ? 20.792 9.128 -23.087 1.00 54.22 295 SER A N 1
ATOM 2445 C CA . SER A 1 295 ? 20.874 10.109 -21.988 1.00 54.22 295 SER A CA 1
ATOM 2446 C C . SER A 1 295 ? 20.911 11.585 -22.402 1.00 54.22 295 SER A C 1
ATOM 2448 O O . SER A 1 295 ? 20.697 12.456 -21.563 1.00 54.22 295 SER A O 1
ATOM 2450 N N . ASN A 1 296 ? 21.206 11.885 -23.668 1.00 54.56 296 ASN A N 1
ATOM 2451 C CA . ASN A 1 296 ? 21.529 13.240 -24.109 1.00 54.56 296 ASN A CA 1
ATOM 2452 C C . ASN A 1 296 ? 20.364 13.975 -24.779 1.00 54.56 296 ASN A C 1
ATOM 2454 O O . ASN A 1 296 ? 20.451 15.186 -24.948 1.00 54.56 296 ASN A O 1
ATOM 2458 N N . ASN A 1 297 ? 19.267 13.293 -25.118 1.00 49.00 297 ASN A N 1
ATOM 2459 C CA . ASN A 1 297 ? 18.074 13.927 -25.673 1.00 49.00 297 ASN A CA 1
ATOM 2460 C C . ASN A 1 297 ? 16.851 13.365 -24.955 1.00 49.00 297 ASN A C 1
ATOM 2462 O O . ASN A 1 297 ? 16.709 12.151 -24.884 1.00 49.00 297 ASN A O 1
ATOM 2466 N N . LYS A 1 298 ? 15.958 14.239 -24.469 1.00 66.44 298 LYS A N 1
ATOM 2467 C CA . LYS A 1 298 ? 14.641 13.915 -23.882 1.00 66.44 298 LYS A CA 1
ATOM 2468 C C . LYS A 1 298 ? 13.704 13.273 -24.924 1.00 66.44 298 LYS A C 1
ATOM 2470 O O . LYS A 1 298 ? 12.628 13.789 -25.193 1.00 66.44 298 LYS A O 1
ATOM 2475 N N . GLN A 1 299 ? 14.153 12.219 -25.592 1.00 73.12 299 GLN A N 1
ATOM 2476 C CA . GLN A 1 299 ? 13.390 11.393 -26.514 1.00 73.12 299 GLN A CA 1
ATOM 2477 C C . GLN A 1 299 ? 12.528 10.448 -25.705 1.00 73.12 299 GLN A C 1
ATOM 2479 O O . GLN A 1 299 ? 13.003 9.923 -24.707 1.00 73.12 299 GLN A O 1
ATOM 2484 N N . LEU A 1 300 ? 11.298 10.216 -26.162 1.00 80.50 300 LEU A N 1
ATOM 2485 C CA . LEU A 1 300 ? 10.379 9.291 -25.512 1.00 80.50 300 LEU A CA 1
ATOM 2486 C C . LEU A 1 300 ? 11.050 7.937 -25.245 1.00 80.50 300 LEU A C 1
ATOM 2488 O O . LEU A 1 300 ? 11.705 7.396 -26.143 1.00 80.50 300 LEU A O 1
ATOM 2492 N N . PRO A 1 301 ? 10.850 7.360 -24.048 1.00 88.00 301 PRO A N 1
ATOM 2493 C CA . PRO A 1 301 ? 11.347 6.029 -23.771 1.00 88.00 301 PRO A CA 1
ATOM 2494 C C . PRO A 1 301 ? 10.639 5.015 -24.674 1.00 88.00 301 PRO A C 1
ATOM 2496 O O . PRO A 1 301 ? 9.614 5.297 -25.302 1.00 88.00 301 PRO A O 1
ATOM 2499 N N . ARG A 1 302 ? 11.163 3.792 -24.716 1.00 91.81 302 ARG A N 1
ATOM 2500 C CA . ARG A 1 302 ? 10.524 2.703 -25.449 1.00 91.81 302 ARG A CA 1
ATOM 2501 C C . ARG A 1 302 ? 9.190 2.340 -24.813 1.00 91.81 302 ARG A C 1
ATOM 2503 O O . ARG A 1 302 ? 9.159 1.621 -23.819 1.00 91.81 302 ARG A O 1
ATOM 2510 N N . ILE A 1 303 ? 8.094 2.810 -25.391 1.00 90.19 303 ILE A N 1
ATOM 2511 C CA . ILE A 1 303 ? 6.727 2.521 -24.936 1.00 90.19 303 ILE A CA 1
ATOM 2512 C C . ILE A 1 303 ? 6.041 1.433 -25.770 1.00 90.19 303 ILE A C 1
ATOM 2514 O O . ILE A 1 303 ? 4.974 0.962 -25.392 1.00 90.19 303 ILE A O 1
ATOM 2518 N N . GLN A 1 304 ? 6.650 0.991 -26.875 1.00 90.19 304 GLN A N 1
ATOM 2519 C CA . GLN A 1 304 ? 6.106 -0.052 -27.747 1.00 90.19 304 GLN A CA 1
ATOM 2520 C C . GLN A 1 304 ? 7.071 -1.233 -27.872 1.00 90.19 304 GLN A C 1
ATOM 2522 O O . GLN A 1 304 ? 8.290 -1.070 -27.982 1.00 90.19 304 GLN A O 1
ATOM 2527 N N . ARG A 1 305 ? 6.513 -2.445 -27.880 1.00 92.69 305 ARG A N 1
ATOM 2528 C CA . ARG A 1 305 ? 7.260 -3.677 -28.161 1.00 92.69 305 ARG A CA 1
ATOM 2529 C C . ARG A 1 305 ? 7.782 -3.654 -29.602 1.00 92.69 305 ARG A C 1
ATOM 2531 O O . ARG A 1 305 ? 7.182 -3.034 -30.475 1.00 92.69 305 ARG A O 1
ATOM 2538 N N . GLY A 1 306 ? 8.911 -4.311 -29.852 1.00 88.81 306 GLY A N 1
ATOM 2539 C CA . GLY A 1 306 ? 9.566 -4.359 -31.164 1.00 88.81 306 GLY A CA 1
ATOM 2540 C C . GLY A 1 306 ? 10.450 -3.151 -31.496 1.00 88.81 306 GLY A C 1
ATOM 2541 O O . GLY A 1 306 ? 11.185 -3.198 -32.480 1.00 88.81 306 GLY A O 1
ATOM 2542 N N . GLN A 1 307 ? 10.450 -2.091 -30.677 1.00 88.56 307 GLN A N 1
ATOM 2543 C CA . GLN A 1 307 ? 11.405 -0.987 -30.828 1.00 88.56 307 GLN A CA 1
ATOM 2544 C C . GLN A 1 307 ? 12.856 -1.488 -30.659 1.00 88.56 307 GLN A C 1
ATOM 2546 O O . GLN A 1 307 ? 13.099 -2.561 -30.098 1.00 88.56 307 GLN A O 1
ATOM 2551 N N . HIS A 1 308 ? 13.848 -0.727 -31.136 1.00 86.12 308 HIS A N 1
ATOM 2552 C CA . HIS A 1 308 ? 15.269 -1.100 -31.041 1.00 86.12 308 HIS A CA 1
ATOM 2553 C C . HIS A 1 308 ? 15.829 -0.900 -29.621 1.00 86.12 308 HIS A C 1
ATOM 2555 O O . HIS A 1 308 ? 15.516 0.096 -28.964 1.00 86.12 308 HIS A O 1
ATOM 2561 N N . VAL A 1 309 ? 16.613 -1.855 -29.101 1.00 87.19 309 VAL A N 1
ATOM 2562 C CA . VAL A 1 309 ? 17.194 -1.799 -27.742 1.00 87.19 309 VAL A CA 1
ATOM 2563 C C . VAL A 1 309 ? 18.604 -1.224 -27.838 1.00 87.19 309 VAL A C 1
ATOM 2565 O O . VAL A 1 309 ? 19.508 -1.880 -28.342 1.00 87.19 309 VAL A O 1
ATOM 2568 N N . PHE A 1 310 ? 18.812 -0.002 -27.348 1.00 81.12 310 PHE A N 1
ATOM 2569 C CA . PHE A 1 310 ? 20.127 0.654 -27.411 1.00 81.12 310 PHE A CA 1
ATOM 2570 C C . PHE A 1 310 ? 21.045 0.307 -26.232 1.00 81.12 310 PHE A C 1
ATOM 2572 O O . PHE A 1 310 ? 22.260 0.413 -26.351 1.00 81.12 310 PHE A O 1
ATOM 2579 N N . ASN A 1 311 ? 20.476 -0.099 -25.096 1.00 83.81 311 ASN A N 1
ATOM 2580 C CA . ASN A 1 311 ? 21.193 -0.269 -23.833 1.00 83.81 311 ASN A CA 1
ATOM 2581 C C . ASN A 1 311 ? 20.846 -1.617 -23.191 1.00 83.81 311 ASN A C 1
ATOM 2583 O O . ASN A 1 311 ? 20.191 -1.665 -22.153 1.00 83.81 311 ASN A O 1
ATOM 2587 N N . ASN A 1 312 ? 21.225 -2.723 -23.835 1.00 89.94 312 ASN A N 1
ATOM 2588 C CA . ASN A 1 312 ? 20.925 -4.058 -23.315 1.00 89.94 312 ASN A CA 1
ATOM 2589 C C . ASN A 1 312 ? 21.573 -4.259 -21.928 1.00 89.94 312 ASN A C 1
ATOM 2591 O O . ASN A 1 312 ? 22.782 -4.079 -21.771 1.00 89.94 312 ASN A O 1
ATOM 2595 N N . LYS A 1 313 ? 20.766 -4.623 -20.923 1.00 95.31 313 LYS A N 1
ATOM 2596 C CA . LYS A 1 313 ? 21.199 -4.794 -19.526 1.00 95.31 313 LYS A CA 1
ATOM 2597 C C . LYS A 1 313 ? 21.397 -6.250 -19.099 1.00 95.31 313 LYS A C 1
ATOM 2599 O O . LYS A 1 313 ? 21.620 -6.498 -17.917 1.00 95.31 313 LYS A O 1
ATOM 2604 N N . LEU A 1 314 ? 21.387 -7.206 -20.030 1.00 96.50 314 LEU A N 1
ATOM 2605 C CA . LEU A 1 314 ? 21.542 -8.635 -19.731 1.00 96.50 314 LEU A CA 1
ATOM 2606 C C . LEU A 1 314 ? 22.835 -8.965 -18.970 1.00 96.50 314 LEU A C 1
ATOM 2608 O O . LEU A 1 314 ? 22.806 -9.769 -18.043 1.00 96.50 314 LEU A O 1
ATOM 2612 N N . ILE A 1 315 ? 23.962 -8.342 -19.330 1.00 96.56 315 ILE A N 1
ATOM 2613 C CA . ILE A 1 315 ? 25.242 -8.578 -18.640 1.00 96.56 315 ILE A CA 1
ATOM 2614 C C . ILE A 1 315 ? 25.144 -8.115 -17.184 1.00 96.56 315 ILE A C 1
ATOM 2616 O O . ILE A 1 315 ? 25.384 -8.909 -16.281 1.00 96.56 315 ILE A O 1
ATOM 2620 N N . SER A 1 316 ? 24.690 -6.880 -16.948 1.00 96.75 316 SER A N 1
ATOM 2621 C CA . SER A 1 316 ? 24.502 -6.340 -15.595 1.00 96.75 316 SER A CA 1
ATOM 2622 C C . SER A 1 316 ? 23.485 -7.138 -14.773 1.00 96.75 316 SER A C 1
ATOM 2624 O O . SER A 1 316 ? 23.659 -7.313 -13.571 1.00 96.75 316 SER A O 1
ATOM 2626 N N . PHE A 1 317 ? 22.438 -7.668 -15.411 1.00 97.56 317 PHE A N 1
ATOM 2627 C CA . PHE A 1 317 ? 21.479 -8.560 -14.761 1.00 97.56 317 PHE A CA 1
ATOM 2628 C C . PHE A 1 317 ? 22.130 -9.883 -14.320 1.00 97.56 317 PHE A C 1
ATOM 2630 O O . PHE A 1 317 ? 21.918 -10.326 -13.193 1.00 97.56 317 PHE A O 1
ATOM 2637 N N . ARG A 1 318 ? 22.980 -10.489 -15.158 1.00 97.06 318 ARG A N 1
ATOM 2638 C CA . ARG A 1 318 ? 23.728 -11.712 -14.808 1.00 97.06 318 ARG A CA 1
ATOM 2639 C C . ARG A 1 318 ? 24.803 -11.466 -13.752 1.00 97.06 318 ARG A C 1
ATOM 2641 O O . ARG A 1 318 ? 25.018 -12.306 -12.885 1.00 97.06 318 ARG A O 1
ATOM 2648 N N . GLU A 1 319 ? 25.465 -10.314 -13.785 1.00 96.25 319 GLU A N 1
ATOM 2649 C CA . GLU A 1 319 ? 26.374 -9.887 -12.713 1.00 96.25 319 GLU A CA 1
ATOM 2650 C C . GLU A 1 319 ? 25.631 -9.762 -11.379 1.00 96.25 319 GLU A C 1
ATOM 2652 O O . GLU A 1 319 ? 26.123 -10.228 -10.350 1.00 96.25 319 GLU A O 1
ATOM 2657 N N . LEU A 1 320 ? 24.419 -9.196 -11.404 1.00 95.25 320 LEU A N 1
ATOM 2658 C CA . LEU A 1 320 ? 23.553 -9.105 -10.234 1.00 95.25 320 LEU A CA 1
ATOM 2659 C C . LEU A 1 320 ? 23.138 -10.490 -9.716 1.00 95.25 320 LEU A C 1
ATOM 2661 O O . LEU A 1 320 ? 23.209 -10.722 -8.512 1.00 95.25 320 LEU A O 1
ATOM 2665 N N . GLN A 1 321 ? 22.769 -11.412 -10.610 1.00 95.81 321 GLN A N 1
ATOM 2666 C CA . GLN A 1 321 ? 22.446 -12.806 -10.279 1.00 95.81 321 GLN A CA 1
ATOM 2667 C C . GLN A 1 321 ? 23.620 -13.534 -9.609 1.00 95.81 321 GLN A C 1
ATOM 2669 O O . GLN A 1 321 ? 23.435 -14.270 -8.643 1.00 95.81 321 GLN A O 1
ATOM 2674 N N . ASN A 1 322 ? 24.844 -13.296 -10.083 1.00 94.62 322 ASN A N 1
ATOM 2675 C CA . ASN A 1 322 ? 26.057 -13.912 -9.539 1.00 94.62 322 ASN A CA 1
ATOM 2676 C C . ASN A 1 322 ? 26.536 -13.274 -8.222 1.00 94.62 322 ASN A C 1
ATOM 2678 O O . ASN A 1 322 ? 27.507 -13.741 -7.616 1.00 94.62 322 ASN A O 1
ATOM 2682 N N . ASN A 1 323 ? 25.885 -12.208 -7.753 1.00 92.81 323 ASN A N 1
ATOM 2683 C CA . ASN A 1 323 ? 26.224 -11.587 -6.484 1.00 92.81 323 ASN A CA 1
ATOM 2684 C C . ASN A 1 323 ? 25.787 -12.484 -5.316 1.00 92.81 323 ASN A C 1
ATOM 2686 O O . ASN A 1 323 ? 24.608 -12.792 -5.140 1.00 92.81 323 ASN A O 1
ATOM 2690 N N . LYS A 1 324 ? 26.745 -12.842 -4.452 1.00 91.44 324 LYS A N 1
ATOM 2691 C CA . LYS A 1 324 ? 26.522 -13.715 -3.287 1.00 91.44 324 LYS A CA 1
ATOM 2692 C C . LYS A 1 324 ? 25.401 -13.226 -2.363 1.00 91.44 324 LYS A C 1
ATOM 2694 O O . LYS A 1 324 ? 24.744 -14.058 -1.740 1.00 91.44 324 LYS A O 1
ATOM 2699 N N . ALA A 1 325 ? 25.164 -11.911 -2.305 1.00 88.44 325 ALA A N 1
ATOM 2700 C CA . ALA A 1 325 ? 24.104 -11.303 -1.500 1.00 88.44 325 ALA A CA 1
ATOM 2701 C C . ALA A 1 325 ? 22.684 -11.710 -1.934 1.00 88.44 325 ALA A C 1
ATOM 2703 O O . ALA A 1 325 ? 21.768 -11.600 -1.128 1.00 88.44 325 ALA A O 1
ATOM 2704 N N . TYR A 1 326 ? 22.502 -12.184 -3.171 1.00 93.88 326 TYR A N 1
ATOM 2705 C CA . TYR A 1 326 ? 21.196 -12.552 -3.728 1.00 93.88 326 TYR A CA 1
ATOM 2706 C C . TYR A 1 326 ? 21.082 -14.042 -4.070 1.00 93.88 326 TYR A C 1
ATOM 2708 O O . TYR A 1 326 ? 20.140 -14.445 -4.748 1.00 93.88 326 TYR A O 1
ATOM 2716 N N . SER A 1 327 ? 22.016 -14.870 -3.590 1.00 92.50 327 SER A N 1
ATOM 2717 C CA . SER A 1 327 ? 22.073 -16.301 -3.924 1.00 92.50 327 SER A CA 1
ATOM 2718 C C . SER A 1 327 ? 20.803 -17.074 -3.531 1.00 92.50 327 SER A C 1
ATOM 2720 O O . SER A 1 327 ? 20.396 -17.993 -4.242 1.00 92.50 327 SER A O 1
ATOM 2722 N N . GLU A 1 328 ? 20.125 -16.659 -2.458 1.00 93.88 328 GLU A N 1
ATOM 2723 C CA . GLU A 1 328 ? 18.839 -17.221 -2.017 1.00 93.88 328 GLU A CA 1
ATOM 2724 C C . GLU A 1 328 ? 17.662 -16.901 -2.962 1.00 93.88 328 GLU A C 1
ATOM 2726 O O . GLU A 1 328 ? 16.648 -17.594 -2.940 1.00 93.88 328 GLU A O 1
ATOM 2731 N N . PHE A 1 329 ? 17.804 -15.903 -3.841 1.00 95.94 329 PHE A N 1
ATOM 2732 C CA . PHE A 1 329 ? 16.759 -15.436 -4.759 1.00 95.94 329 PHE A CA 1
ATOM 2733 C C . PHE A 1 329 ? 16.983 -15.876 -6.213 1.00 95.94 329 PHE A C 1
ATOM 2735 O O . PHE A 1 329 ? 16.376 -15.320 -7.124 1.00 95.94 329 PHE A O 1
ATOM 2742 N N . ASN A 1 330 ? 17.817 -16.891 -6.465 1.00 94.44 330 ASN A N 1
ATOM 2743 C CA . ASN A 1 330 ? 18.101 -17.392 -7.821 1.00 94.44 330 ASN A CA 1
ATOM 2744 C C . ASN A 1 330 ? 16.843 -17.758 -8.631 1.00 94.44 330 ASN A C 1
ATOM 2746 O O . ASN A 1 330 ? 16.808 -17.553 -9.844 1.00 94.44 330 ASN A O 1
ATOM 2750 N N . PHE A 1 331 ? 15.790 -18.239 -7.968 1.00 95.50 331 PHE A N 1
ATOM 2751 C CA . PHE A 1 331 ? 14.502 -18.523 -8.607 1.00 95.50 331 PHE A CA 1
ATOM 2752 C C . PHE A 1 331 ? 13.829 -17.263 -9.181 1.00 95.50 331 PHE A C 1
ATOM 2754 O O . PHE A 1 331 ? 13.171 -17.337 -10.213 1.00 95.50 331 PHE A O 1
ATOM 2761 N N . VAL A 1 332 ? 14.023 -16.097 -8.555 1.00 96.75 332 VAL A N 1
ATOM 2762 C CA . VAL A 1 332 ? 13.506 -14.805 -9.035 1.00 96.75 332 VAL A CA 1
ATOM 2763 C C . VAL A 1 332 ? 14.220 -14.393 -10.318 1.00 96.75 332 VAL A C 1
ATOM 2765 O O . VAL A 1 332 ? 13.579 -13.940 -11.264 1.00 96.75 332 VAL A O 1
ATOM 2768 N N . PHE A 1 333 ? 15.541 -14.590 -10.378 1.00 97.62 333 PHE A N 1
ATOM 2769 C CA . PHE A 1 333 ? 16.324 -14.292 -11.577 1.00 97.62 333 PHE A CA 1
ATOM 2770 C C . PHE A 1 333 ? 15.904 -15.159 -12.766 1.00 97.62 333 PHE A C 1
ATOM 2772 O O . PHE A 1 333 ? 15.779 -14.631 -13.866 1.00 97.62 333 PHE A O 1
ATOM 2779 N N . ALA A 1 334 ? 15.629 -16.448 -12.546 1.00 96.19 334 ALA A N 1
ATOM 2780 C CA . ALA A 1 334 ? 15.160 -17.347 -13.601 1.00 96.19 334 ALA A CA 1
ATOM 2781 C C . ALA A 1 334 ? 13.838 -16.870 -14.237 1.00 96.19 334 ALA A C 1
ATOM 2783 O O . ALA A 1 334 ? 13.688 -16.897 -15.454 1.00 96.19 334 ALA A O 1
ATOM 2784 N N . GLU A 1 335 ? 12.901 -16.377 -13.425 1.00 96.19 335 GLU A N 1
ATOM 2785 C CA . GLU A 1 335 ? 11.600 -15.873 -13.893 1.00 96.19 335 GLU A CA 1
ATOM 2786 C C . GLU A 1 335 ? 11.719 -14.505 -14.595 1.00 96.19 335 GLU A C 1
ATOM 2788 O O . GLU A 1 335 ? 11.019 -14.221 -15.574 1.00 96.19 335 GLU A O 1
ATOM 2793 N N . ALA A 1 336 ? 12.623 -13.647 -14.110 1.00 97.56 336 ALA A N 1
ATOM 2794 C CA . ALA A 1 336 ? 12.836 -12.303 -14.641 1.00 97.56 336 ALA A CA 1
ATOM 2795 C C . ALA A 1 336 ? 13.765 -12.258 -15.873 1.00 97.56 336 ALA A C 1
ATOM 2797 O O . ALA A 1 336 ? 13.728 -11.275 -16.614 1.00 97.56 336 ALA A O 1
ATOM 2798 N N . GLU A 1 337 ? 14.577 -13.293 -16.135 1.00 96.88 337 GLU A N 1
ATOM 2799 C CA . GLU A 1 337 ? 15.595 -13.294 -17.204 1.00 96.88 337 GLU A CA 1
ATOM 2800 C C . GLU A 1 337 ? 15.007 -12.976 -18.591 1.00 96.88 337 GLU A C 1
ATOM 2802 O O . GLU A 1 337 ? 15.631 -12.266 -19.388 1.00 96.88 337 GLU A O 1
ATOM 2807 N N . GLN A 1 338 ? 13.774 -13.417 -18.866 1.00 96.31 338 GLN A N 1
ATOM 2808 C CA . GLN A 1 338 ? 13.101 -13.172 -20.145 1.00 96.31 338 GLN A CA 1
ATOM 2809 C C . GLN A 1 338 ? 12.997 -11.681 -20.506 1.00 96.31 338 GLN A C 1
ATOM 2811 O O . GLN A 1 338 ? 13.121 -11.338 -21.682 1.00 96.31 338 GLN A O 1
ATOM 2816 N N . TYR A 1 339 ? 12.862 -10.791 -19.515 1.00 97.12 339 TYR A N 1
ATOM 2817 C CA . TYR A 1 339 ? 12.771 -9.339 -19.720 1.00 97.12 339 TYR A CA 1
ATOM 2818 C C . TYR A 1 339 ? 14.081 -8.726 -20.249 1.00 97.12 339 TYR A C 1
ATOM 2820 O O . TYR A 1 339 ? 14.079 -7.630 -20.819 1.00 97.12 339 TYR A O 1
ATOM 2828 N N . PHE A 1 340 ? 15.202 -9.433 -20.092 1.00 97.25 340 PHE A N 1
ATOM 2829 C CA . PHE A 1 340 ? 16.532 -8.992 -20.514 1.00 97.25 340 PHE A CA 1
ATOM 2830 C C . PHE A 1 340 ? 17.036 -9.756 -21.743 1.00 97.25 340 PHE A C 1
ATOM 2832 O O . PHE A 1 340 ? 17.604 -9.147 -22.650 1.00 97.25 340 PHE A O 1
ATOM 2839 N N . VAL A 1 341 ? 16.781 -11.067 -21.825 1.00 95.44 341 VAL A N 1
ATOM 2840 C CA . VAL A 1 341 ? 17.147 -11.886 -22.996 1.00 95.44 341 VAL A CA 1
ATOM 2841 C C . VAL A 1 341 ? 16.300 -11.513 -24.210 1.00 95.44 341 VAL A C 1
ATOM 2843 O O . VAL A 1 341 ? 16.843 -11.214 -25.270 1.00 95.44 341 VAL A O 1
ATOM 2846 N N . ASN A 1 342 ? 14.978 -11.435 -24.042 1.00 92.81 342 ASN A N 1
ATOM 2847 C CA . ASN A 1 342 ? 14.039 -11.091 -25.110 1.00 92.81 342 ASN A CA 1
ATOM 2848 C C . ASN A 1 342 ? 13.660 -9.607 -25.054 1.00 92.81 342 ASN A C 1
ATOM 2850 O O . ASN A 1 342 ? 12.498 -9.246 -25.216 1.00 92.81 342 ASN A O 1
ATOM 2854 N N . SER A 1 343 ? 14.638 -8.734 -24.805 1.00 90.12 343 SER A N 1
ATOM 2855 C CA . SER A 1 343 ? 14.431 -7.301 -24.544 1.00 90.12 343 SER A CA 1
ATOM 2856 C C . SER A 1 343 ? 13.670 -6.543 -25.642 1.00 90.12 343 SER A C 1
ATOM 2858 O O . SER A 1 343 ? 13.036 -5.532 -25.357 1.00 90.12 343 SER A O 1
ATOM 2860 N N . SER A 1 344 ? 13.662 -7.024 -26.888 1.00 90.81 344 SER A N 1
ATOM 2861 C CA . SER A 1 344 ? 12.822 -6.477 -27.964 1.00 90.81 344 SER A CA 1
ATOM 2862 C C . SER A 1 344 ? 11.321 -6.712 -27.746 1.00 90.81 344 SER A C 1
ATOM 2864 O O . SER A 1 344 ? 10.519 -5.888 -28.179 1.00 90.81 344 SER A O 1
ATOM 2866 N N . ASN A 1 345 ? 10.936 -7.789 -27.058 1.00 94.38 345 ASN A N 1
ATOM 2867 C CA . ASN A 1 345 ? 9.541 -8.162 -26.800 1.00 94.38 345 ASN A CA 1
ATOM 2868 C C . ASN A 1 345 ? 8.922 -7.408 -25.620 1.00 94.38 345 ASN A C 1
ATOM 2870 O O . ASN A 1 345 ? 7.715 -7.503 -25.418 1.00 94.38 345 ASN A O 1
ATOM 2874 N N . PHE A 1 346 ? 9.731 -6.660 -24.870 1.00 94.94 346 PHE A N 1
ATOM 2875 C CA . PHE A 1 346 ? 9.294 -5.885 -23.719 1.00 94.94 346 PHE A CA 1
ATOM 2876 C C . PHE A 1 346 ? 9.572 -4.391 -23.931 1.00 94.94 346 PHE A C 1
ATOM 2878 O O . PHE A 1 346 ? 10.533 -3.993 -24.601 1.00 94.94 346 PHE A O 1
ATOM 2885 N N . CYS A 1 347 ? 8.720 -3.550 -23.362 1.00 94.56 347 CYS A N 1
ATOM 2886 C CA . CYS A 1 347 ? 8.867 -2.097 -23.350 1.00 94.56 347 CYS A CA 1
ATOM 2887 C C . CYS A 1 347 ? 8.643 -1.537 -21.938 1.00 94.56 347 CYS A C 1
ATOM 2889 O O . CYS A 1 347 ? 8.354 -2.277 -21.000 1.00 94.56 347 CYS A O 1
ATOM 2891 N N . LEU A 1 348 ? 8.782 -0.222 -21.759 1.00 94.19 348 LEU A N 1
ATOM 2892 C CA . LEU A 1 348 ? 8.671 0.421 -20.450 1.00 94.19 348 LEU A CA 1
ATOM 2893 C C . LEU A 1 348 ? 7.339 0.112 -19.750 1.00 94.19 348 LEU A C 1
ATOM 2895 O O . LEU A 1 348 ? 7.321 -0.059 -18.536 1.00 94.19 348 LEU A O 1
ATOM 2899 N N . THR A 1 349 ? 6.236 -0.018 -20.492 1.00 94.88 349 THR A N 1
ATOM 2900 C CA . THR A 1 349 ? 4.919 -0.341 -19.917 1.00 94.88 349 THR A CA 1
ATOM 2901 C C . THR A 1 349 ? 4.858 -1.737 -19.292 1.00 94.88 349 THR A C 1
ATOM 2903 O O . THR A 1 349 ? 4.037 -1.962 -18.408 1.00 94.88 349 THR A O 1
ATOM 2906 N N . ASP A 1 350 ? 5.754 -2.655 -19.672 1.00 96.62 350 ASP A N 1
ATOM 2907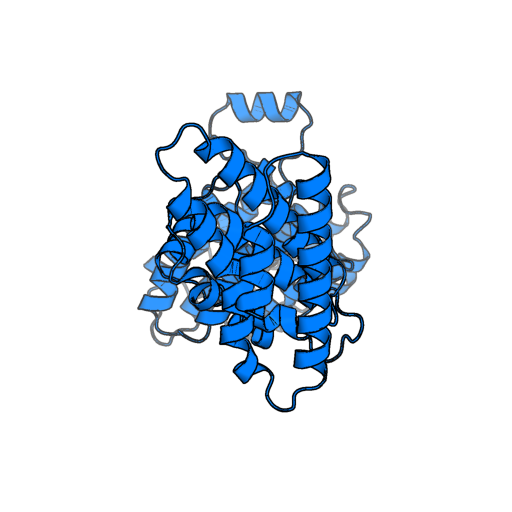 C CA . ASP A 1 350 ? 5.866 -3.986 -19.061 1.00 96.62 350 ASP A CA 1
ATOM 2908 C C . ASP A 1 350 ? 6.592 -3.958 -17.695 1.00 96.62 350 ASP A C 1
ATOM 2910 O O . ASP A 1 350 ? 6.664 -4.983 -17.011 1.00 96.62 350 ASP A O 1
ATOM 2914 N N . ALA A 1 351 ? 7.098 -2.795 -17.253 1.00 96.38 351 ALA A N 1
ATOM 2915 C CA . ALA A 1 351 ? 7.750 -2.646 -15.949 1.00 96.38 351 ALA A CA 1
ATOM 2916 C C . ALA A 1 351 ? 6.805 -2.968 -14.786 1.00 96.38 351 ALA A C 1
ATOM 2918 O O . ALA A 1 351 ? 7.260 -3.443 -13.751 1.00 96.38 351 ALA A O 1
ATOM 2919 N N . ASP A 1 352 ? 5.499 -2.723 -14.934 1.00 95.25 352 ASP A N 1
ATOM 2920 C CA . ASP A 1 352 ? 4.523 -3.078 -13.901 1.00 95.25 352 ASP A CA 1
ATOM 2921 C C . ASP A 1 352 ? 4.369 -4.594 -13.747 1.00 95.25 352 ASP A C 1
ATOM 2923 O O . ASP A 1 352 ? 4.296 -5.095 -12.627 1.00 95.25 352 ASP A O 1
ATOM 2927 N N . SER A 1 353 ? 4.369 -5.329 -14.862 1.00 96.19 353 SER A N 1
ATOM 2928 C CA . SER A 1 353 ? 4.316 -6.792 -14.854 1.00 96.19 353 SER A CA 1
ATOM 2929 C C . SER A 1 353 ? 5.582 -7.390 -14.249 1.00 96.19 353 SER A C 1
ATOM 2931 O O . SER A 1 353 ? 5.490 -8.309 -13.439 1.00 96.19 353 SER A O 1
ATOM 2933 N N . LEU A 1 354 ? 6.755 -6.833 -14.575 1.00 97.81 354 LEU A N 1
ATOM 2934 C CA . LEU A 1 354 ? 8.007 -7.223 -13.927 1.00 97.81 354 LEU A CA 1
ATOM 2935 C C . LEU A 1 354 ? 7.967 -6.917 -12.424 1.00 97.81 354 LEU A C 1
ATOM 2937 O O . LEU A 1 354 ? 8.319 -7.771 -11.620 1.00 97.81 354 LEU A O 1
ATOM 2941 N N . TYR A 1 355 ? 7.494 -5.733 -12.027 1.00 97.50 355 TYR A N 1
ATOM 2942 C CA . TYR A 1 355 ? 7.366 -5.370 -10.616 1.00 97.50 355 TYR A CA 1
ATOM 2943 C C . TYR A 1 355 ? 6.446 -6.347 -9.874 1.00 97.50 355 TYR A C 1
ATOM 2945 O O . TYR A 1 355 ? 6.821 -6.842 -8.814 1.00 97.50 355 TYR A O 1
ATOM 2953 N N . GLN A 1 356 ? 5.287 -6.680 -10.454 1.00 95.69 356 GLN A N 1
ATOM 2954 C CA . GLN A 1 356 ? 4.351 -7.665 -9.907 1.00 95.69 356 GLN A CA 1
ATOM 2955 C C . GLN A 1 356 ? 5.006 -9.042 -9.726 1.00 95.69 356 GLN A C 1
ATOM 2957 O O . GLN A 1 356 ? 4.928 -9.629 -8.649 1.00 95.69 356 GLN A O 1
ATOM 2962 N N . LEU A 1 357 ? 5.701 -9.535 -10.755 1.00 96.50 357 LEU A N 1
ATOM 2963 C CA . LEU A 1 357 ? 6.420 -10.806 -10.697 1.00 96.50 357 LEU A CA 1
ATOM 2964 C C . LEU A 1 357 ? 7.426 -10.824 -9.538 1.00 96.50 357 LEU A C 1
ATOM 2966 O O . LEU A 1 357 ? 7.488 -11.787 -8.774 1.00 96.50 357 LEU A O 1
ATOM 2970 N N . LEU A 1 358 ? 8.207 -9.752 -9.390 1.00 97.25 358 LEU A N 1
ATOM 2971 C CA . LEU A 1 358 ? 9.222 -9.659 -8.345 1.00 97.25 358 LEU A CA 1
ATOM 2972 C C . LEU A 1 358 ? 8.597 -9.655 -6.946 1.00 97.25 358 LEU A C 1
ATOM 2974 O O . LEU A 1 358 ? 9.076 -10.384 -6.080 1.00 97.25 358 LEU A O 1
ATOM 2978 N N . ILE A 1 359 ? 7.534 -8.875 -6.713 1.00 95.56 359 ILE A N 1
ATOM 2979 C CA . ILE A 1 359 ? 6.909 -8.803 -5.384 1.00 95.56 359 ILE A CA 1
ATOM 2980 C C . ILE A 1 359 ? 6.253 -10.127 -4.989 1.00 95.56 359 ILE A C 1
ATOM 2982 O O . ILE A 1 359 ? 6.420 -10.561 -3.854 1.00 95.56 359 ILE A O 1
ATOM 2986 N N . GLU A 1 360 ? 5.587 -10.816 -5.918 1.00 93.62 360 GLU A N 1
ATOM 2987 C CA . GLU A 1 360 ? 4.950 -12.109 -5.641 1.00 93.62 360 GLU A CA 1
ATOM 2988 C C . GLU A 1 360 ? 5.966 -13.189 -5.276 1.00 93.62 360 GLU A C 1
ATOM 2990 O O . GLU A 1 360 ? 5.718 -14.023 -4.404 1.00 93.62 360 GLU A O 1
ATOM 2995 N N . LYS A 1 361 ? 7.117 -13.177 -5.951 1.00 94.81 361 LYS A N 1
ATOM 2996 C CA . LYS A 1 361 ? 8.178 -14.163 -5.748 1.00 94.81 361 LYS A CA 1
ATOM 2997 C C . LYS A 1 361 ? 9.023 -13.854 -4.511 1.00 94.81 361 LYS A C 1
ATOM 2999 O O . LYS A 1 361 ? 9.480 -14.785 -3.854 1.00 94.81 361 LYS A O 1
ATOM 3004 N N . LEU A 1 362 ? 9.231 -12.579 -4.179 1.00 95.62 362 LEU A N 1
ATOM 3005 C CA . LEU A 1 362 ? 10.038 -12.166 -3.024 1.00 95.62 362 LEU A CA 1
ATOM 3006 C C . LEU A 1 362 ? 9.252 -12.099 -1.712 1.00 95.62 362 LEU A C 1
ATOM 3008 O O . LEU A 1 362 ? 9.864 -12.215 -0.651 1.00 95.62 362 LEU A O 1
ATOM 3012 N N . TYR A 1 363 ? 7.930 -11.943 -1.776 1.00 94.00 363 TYR A N 1
ATOM 3013 C CA . TYR A 1 363 ? 7.035 -11.900 -0.617 1.00 94.00 363 TYR A CA 1
ATOM 3014 C C . TYR A 1 363 ? 5.853 -12.871 -0.796 1.00 94.00 363 TYR A C 1
ATOM 3016 O O . TYR A 1 363 ? 4.689 -12.456 -0.792 1.00 94.00 363 TYR A O 1
ATOM 3024 N N . PRO A 1 364 ? 6.112 -14.181 -0.978 1.00 91.38 364 PRO A N 1
ATOM 3025 C CA . PRO A 1 364 ? 5.059 -15.176 -1.171 1.00 91.38 364 PRO A CA 1
ATOM 3026 C C . PRO A 1 364 ? 4.108 -15.297 0.030 1.00 91.38 364 PRO A C 1
ATOM 3028 O O . PRO A 1 364 ? 3.003 -15.819 -0.114 1.00 91.38 364 PRO A O 1
ATOM 3031 N N . GLU A 1 365 ? 4.507 -14.828 1.207 1.00 90.38 365 GLU A N 1
ATOM 3032 C CA . GLU A 1 365 ? 3.702 -14.777 2.425 1.00 90.38 365 GLU A CA 1
ATOM 3033 C C . GLU A 1 365 ? 2.658 -13.644 2.428 1.00 90.38 365 GLU A C 1
ATOM 3035 O O . GLU A 1 365 ? 1.652 -13.734 3.130 1.00 90.38 365 GLU A O 1
ATOM 3040 N N . GLU A 1 366 ? 2.841 -12.610 1.604 1.00 90.31 366 GLU A N 1
ATOM 3041 C CA . GLU A 1 366 ? 2.029 -11.392 1.634 1.00 90.31 366 GLU A CA 1
ATOM 3042 C C . GLU A 1 366 ? 0.903 -11.439 0.597 1.00 90.31 366 GLU A C 1
ATOM 3044 O O . GLU A 1 366 ? 1.052 -11.064 -0.568 1.00 90.31 366 GLU A O 1
ATOM 3049 N N . ASN A 1 367 ? -0.280 -11.890 1.015 1.00 86.94 367 ASN A N 1
ATOM 3050 C CA . ASN A 1 367 ? -1.428 -12.031 0.112 1.00 86.94 367 ASN A CA 1
ATOM 3051 C C . ASN A 1 367 ? -1.900 -10.708 -0.506 1.00 86.94 367 ASN A C 1
ATOM 3053 O O . ASN A 1 367 ? -2.428 -10.717 -1.618 1.00 86.94 367 ASN A O 1
ATOM 3057 N N . CYS A 1 368 ? -1.689 -9.582 0.180 1.00 86.31 368 CYS A N 1
ATOM 3058 C CA . CYS A 1 368 ? -2.031 -8.255 -0.330 1.00 86.31 368 CYS A CA 1
ATOM 3059 C C . CYS A 1 368 ? -1.165 -7.831 -1.530 1.00 86.31 368 CYS A C 1
ATOM 3061 O O . CYS A 1 368 ? -1.541 -6.911 -2.249 1.00 86.31 368 CYS A O 1
ATOM 3063 N N . LEU A 1 369 ? -0.034 -8.498 -1.784 1.00 86.69 369 LEU A N 1
ATOM 3064 C CA . LEU A 1 369 ? 0.846 -8.194 -2.915 1.00 86.69 369 LEU A CA 1
ATOM 3065 C C . LEU A 1 369 ? 0.488 -8.954 -4.193 1.00 86.69 369 LEU A C 1
ATOM 3067 O O . LEU A 1 369 ? 0.938 -8.568 -5.265 1.00 86.69 369 LEU A O 1
ATOM 3071 N N . LYS A 1 370 ? -0.319 -10.016 -4.106 1.00 78.06 370 LYS A N 1
ATOM 3072 C CA . LYS A 1 370 ? -0.555 -10.951 -5.219 1.00 78.06 370 LYS A CA 1
ATOM 3073 C C . LYS A 1 370 ? -1.697 -10.558 -6.170 1.00 78.06 370 LYS A C 1
ATOM 3075 O O . LYS A 1 370 ? -1.922 -11.287 -7.131 1.00 78.06 370 LYS A O 1
ATOM 3080 N N . LYS A 1 371 ? -2.506 -9.531 -5.859 1.00 64.56 371 LYS A N 1
ATOM 3081 C CA . LYS A 1 371 ? -3.842 -9.360 -6.478 1.00 64.56 371 LYS A CA 1
ATOM 3082 C C . LYS A 1 371 ? -4.296 -7.929 -6.721 1.00 64.56 371 LYS A C 1
ATOM 3084 O O . LYS A 1 371 ? -4.805 -7.308 -5.761 1.00 64.56 371 LYS A O 1
#

Secondary structure (DSSP, 8-state):
-HHHHHHHHHS-S-HHHHHHHHHHHHHHHHHHHHHHHT-S-GGGGHHHHHHHHHHHHHHHHHHTTSTTHHHHHHHHHHHHHHHHHHHHHTTT-THHHHHT-HHHHHTTS-HHHHHHHHHHHHHHHHHHHHH-S-TTS--HHHHHHH----HHHHHHTTT-SS--HHHHHHHHHHTTT--SHHHHHHHHHHHHHHHHH--HHHHTTSHHHHHHHHHHHHHHHHHHHTSSS--HHHHHHHHHHHHHHHHHHHHT--SS--HHHHHHHHHHT--SS-HHHHHHHHHHHHHHHHH---TTS-PPP--STT---SS--HHHHHHHHT-GGGGGGHHHHHHHTHHHHTGGG--GGGHHHHHHHHHHHH-TT-GGG--

Radius of gyration: 24.01 Å; chains: 1; bounding box: 61×38×70 Å